Protein AF-A0A2N3Y6Y6-F1 (afdb_monomer_lite)

Organism: Saccharopolyspora spinosa (NCBI:txid60894)

InterPro domains:
  IPR002575 Aminoglycoside phosphotransferase [PF01636] (30-220)
  IPR011009 Protein kinase-like domain superfamily [SSF56112] (5-220)

Structure (mmCIF, N/CA/C/O backbone):
data_AF-A0A2N3Y6Y6-F1
#
_entry.id   AF-A0A2N3Y6Y6-F1
#
loop_
_atom_site.group_PDB
_atom_site.id
_atom_site.type_symbol
_atom_site.label_atom_id
_atom_site.label_alt_id
_atom_site.label_comp_id
_atom_site.label_asym_id
_atom_site.label_entity_id
_atom_site.label_seq_id
_atom_site.pdbx_PDB_ins_code
_atom_site.Cartn_x
_atom_site.Cartn_y
_atom_site.Cartn_z
_atom_site.occupancy
_atom_site.B_iso_or_equiv
_atom_site.auth_seq_id
_atom_site.auth_comp_id
_atom_site.auth_asym_id
_atom_site.auth_atom_id
_atom_site.pdbx_PDB_model_num
ATOM 1 N N . MET A 1 1 ? 7.976 0.094 22.484 1.00 62.62 1 MET A N 1
ATOM 2 C CA . MET A 1 1 ? 7.812 1.433 23.105 1.00 62.62 1 MET A CA 1
ATOM 3 C C . MET A 1 1 ? 6.354 1.656 23.512 1.00 62.62 1 MET A C 1
ATOM 5 O O . MET A 1 1 ? 5.499 0.910 23.051 1.00 62.62 1 MET A O 1
ATOM 9 N N . THR A 1 2 ? 6.049 2.632 24.374 1.00 83.94 2 THR A N 1
ATOM 10 C CA . THR A 1 2 ? 4.661 3.075 24.633 1.00 83.94 2 THR A CA 1
ATOM 11 C C . THR A 1 2 ? 4.214 4.085 23.575 1.00 83.94 2 THR A C 1
ATOM 13 O O . THR A 1 2 ? 5.050 4.654 22.869 1.00 83.94 2 THR A O 1
ATOM 16 N N . LEU A 1 3 ? 2.904 4.299 23.449 1.00 89.81 3 LEU A N 1
ATOM 17 C CA . LEU A 1 3 ? 2.352 5.297 22.537 1.00 89.81 3 LEU A CA 1
ATOM 18 C C . LEU A 1 3 ? 2.7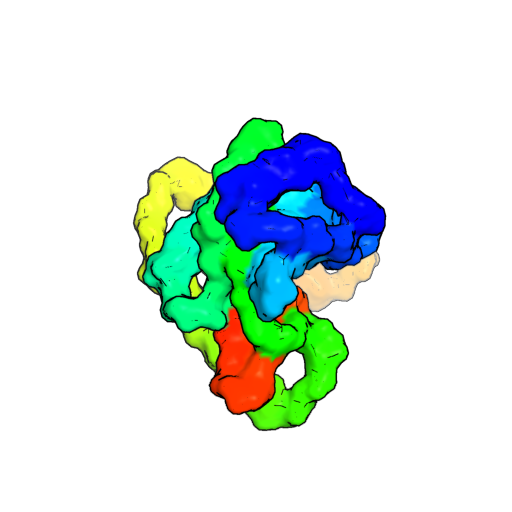71 6.714 22.999 1.00 89.81 3 LEU A C 1
ATOM 20 O O . LEU A 1 3 ? 2.660 7.007 24.191 1.00 89.81 3 LEU A O 1
ATOM 24 N N . PRO A 1 4 ? 3.277 7.586 22.109 1.00 92.94 4 PRO A N 1
ATOM 25 C CA . PRO A 1 4 ? 3.519 8.996 22.415 1.00 92.94 4 PRO A CA 1
ATOM 26 C C . PRO A 1 4 ? 2.271 9.703 22.968 1.00 92.94 4 PRO A C 1
ATOM 28 O O . PRO A 1 4 ? 1.156 9.414 22.540 1.00 92.94 4 PRO A O 1
ATOM 31 N N . THR A 1 5 ? 2.446 10.647 23.900 1.00 93.38 5 THR A N 1
ATOM 32 C CA . THR A 1 5 ? 1.329 11.297 24.616 1.00 93.38 5 THR A CA 1
ATOM 33 C C . THR A 1 5 ? 0.358 12.043 23.695 1.00 93.38 5 THR A C 1
ATOM 35 O O . THR A 1 5 ? -0.847 12.033 23.933 1.00 93.38 5 THR A O 1
ATOM 38 N N . ASP A 1 6 ? 0.859 12.677 22.635 1.00 95.38 6 ASP A N 1
ATOM 39 C CA . ASP A 1 6 ? 0.041 13.346 21.616 1.00 95.38 6 ASP A CA 1
ATOM 40 C C . ASP A 1 6 ? -0.856 12.346 20.866 1.00 95.38 6 ASP A C 1
ATOM 42 O O . ASP A 1 6 ? -2.056 12.583 20.702 1.00 95.38 6 ASP A O 1
ATOM 46 N N . LEU A 1 7 ? -0.300 11.193 20.483 1.00 95.00 7 LEU A N 1
ATOM 47 C CA . LEU A 1 7 ? -1.049 10.099 19.866 1.00 95.00 7 LEU A CA 1
ATOM 48 C C . LEU A 1 7 ? -2.036 9.452 20.842 1.00 95.00 7 LEU A C 1
ATOM 50 O O . LEU A 1 7 ? -3.159 9.161 20.450 1.00 95.00 7 LEU A O 1
ATOM 54 N N . GLU A 1 8 ? -1.677 9.271 22.110 1.00 93.88 8 GLU A N 1
ATOM 55 C CA . GLU A 1 8 ? -2.581 8.730 23.134 1.00 93.88 8 GLU A CA 1
ATOM 56 C C . GLU A 1 8 ? -3.812 9.627 23.349 1.00 93.88 8 GLU A C 1
ATOM 58 O O . GLU A 1 8 ? -4.953 9.152 23.368 1.00 93.88 8 GLU A O 1
ATOM 63 N N . GLN A 1 9 ? -3.608 10.943 23.431 1.00 93.62 9 GLN A N 1
ATOM 64 C CA . GLN A 1 9 ? -4.697 11.923 23.530 1.00 93.62 9 GLN A CA 1
ATOM 65 C C . GLN A 1 9 ? -5.568 11.970 22.273 1.00 93.62 9 GLN A C 1
ATOM 67 O O . GLN A 1 9 ? -6.761 12.265 22.336 1.00 93.62 9 GLN A O 1
ATOM 72 N N . TRP A 1 10 ? -4.985 11.732 21.102 1.00 96.00 10 TRP A N 1
ATOM 73 C CA . TRP A 1 10 ? -5.747 11.648 19.865 1.00 96.00 10 TRP A CA 1
ATOM 74 C C . TRP A 1 10 ? -6.570 10.356 19.798 1.00 96.00 10 TRP A C 1
ATOM 76 O O . TRP A 1 10 ? -7.784 10.421 19.623 1.00 96.00 10 TRP A O 1
ATOM 86 N N . VAL A 1 11 ? -5.956 9.201 20.058 1.00 94.94 11 VAL A N 1
ATOM 87 C CA . VAL A 1 11 ? -6.621 7.888 20.030 1.00 94.94 11 VAL A CA 1
ATOM 88 C C . VAL A 1 11 ? -7.755 7.802 21.051 1.00 94.94 11 VAL A C 1
ATOM 90 O O . VAL A 1 11 ? -8.825 7.304 20.714 1.00 94.94 11 VAL A O 1
ATOM 93 N N . SER A 1 12 ? -7.574 8.338 22.261 1.00 92.00 12 SER A N 1
ATOM 94 C CA . SER A 1 12 ? -8.626 8.374 23.296 1.00 92.00 12 SER A CA 1
ATOM 95 C C . SER A 1 12 ? -9.827 9.259 22.943 1.00 92.00 12 SER A C 1
ATOM 97 O O . SER A 1 12 ? -10.895 9.089 23.522 1.00 92.00 12 SER A O 1
ATOM 99 N N . ARG A 1 13 ? -9.685 10.190 21.988 1.00 93.25 13 ARG A N 1
ATOM 100 C CA . ARG A 1 13 ? -10.814 10.950 21.420 1.00 93.25 13 ARG A CA 1
ATOM 101 C C . ARG A 1 13 ? -11.503 10.212 20.274 1.00 93.25 13 ARG A C 1
ATOM 103 O O . ARG A 1 13 ? -12.653 10.515 19.977 1.00 93.25 13 ARG A O 1
ATOM 110 N N . CYS A 1 14 ? -10.800 9.295 19.613 1.00 93.88 14 CYS A N 1
ATOM 111 C CA . CYS A 1 14 ? -11.324 8.522 18.489 1.00 93.88 14 CYS A CA 1
ATOM 112 C C . CYS A 1 14 ? -11.982 7.204 18.916 1.00 93.88 14 CYS A C 1
ATOM 114 O O . CYS A 1 14 ? -12.863 6.718 18.211 1.00 93.88 14 CYS A O 1
ATOM 116 N N . LEU A 1 15 ? -11.535 6.603 20.020 1.00 90.44 15 LEU A N 1
ATOM 117 C CA . LEU A 1 15 ? -12.001 5.304 20.499 1.00 90.44 15 LEU A CA 1
ATOM 118 C C . LEU A 1 15 ? -12.641 5.423 21.882 1.00 90.44 15 LEU A C 1
ATOM 120 O O . LEU A 1 15 ? -12.054 5.984 22.804 1.00 90.44 15 LEU A O 1
ATOM 124 N N . ASP A 1 16 ? -13.814 4.815 22.039 1.00 86.38 16 ASP A N 1
ATOM 125 C CA . ASP A 1 16 ? -14.529 4.788 23.312 1.00 86.38 16 ASP A CA 1
ATOM 126 C C . ASP A 1 16 ? -13.959 3.713 24.252 1.00 86.38 16 ASP A C 1
ATOM 128 O O . ASP A 1 16 ? -14.176 2.515 24.054 1.00 86.38 16 ASP A O 1
ATOM 132 N N . GLY A 1 17 ? -13.278 4.139 25.317 1.00 84.44 17 GLY A N 1
ATOM 133 C CA . GLY A 1 17 ? -12.849 3.270 26.418 1.00 84.44 17 GLY A CA 1
ATOM 134 C C . GLY A 1 17 ? -11.337 3.263 26.670 1.00 84.44 17 GLY A C 1
ATOM 135 O O . GLY A 1 17 ? -10.584 3.969 26.003 1.00 84.44 17 GLY A O 1
ATOM 136 N N . PRO A 1 18 ? -10.873 2.489 27.670 1.00 81.56 18 PRO A N 1
ATOM 137 C CA . PRO A 1 18 ? -9.454 2.404 27.992 1.00 81.56 18 PRO A CA 1
ATOM 138 C C . PRO A 1 18 ? -8.681 1.728 26.856 1.00 81.56 18 PRO A C 1
ATOM 140 O O . PRO A 1 18 ? -9.070 0.664 26.371 1.00 81.56 18 PRO A O 1
ATOM 143 N N . VAL A 1 19 ? -7.565 2.347 26.472 1.00 89.25 19 VAL A N 1
ATOM 144 C CA . VAL A 1 19 ? -6.688 1.887 25.394 1.00 89.25 19 VAL A CA 1
ATOM 145 C C . VAL A 1 19 ? -5.425 1.290 26.002 1.00 89.25 19 VAL A C 1
ATOM 147 O O . VAL A 1 19 ? -4.771 1.913 26.835 1.00 89.25 19 VAL A O 1
ATOM 150 N N . SER A 1 20 ? -5.050 0.096 25.552 1.00 91.75 20 SER A N 1
ATOM 151 C CA . SER A 1 20 ? -3.680 -0.406 25.705 1.00 91.75 20 SER A CA 1
ATOM 152 C C . SER A 1 20 ? -2.988 -0.385 24.349 1.00 91.75 20 SER A C 1
ATOM 154 O O . SER A 1 20 ? -3.639 -0.605 23.330 1.00 91.75 20 SER A O 1
ATOM 156 N N . ALA A 1 21 ? -1.689 -0.090 24.319 1.00 94.44 21 ALA A N 1
ATOM 157 C CA . ALA A 1 21 ? -0.929 0.036 23.081 1.00 94.44 21 ALA A CA 1
ATOM 158 C C . ALA A 1 2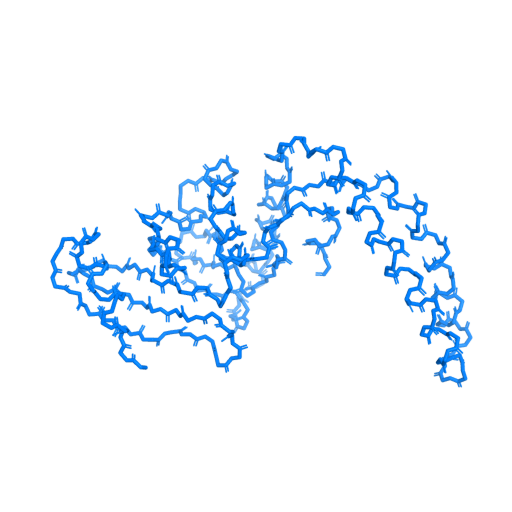1 ? 0.346 -0.808 23.139 1.00 94.44 21 ALA A C 1
ATOM 160 O O . ALA A 1 21 ? 1.088 -0.760 24.119 1.00 94.44 21 ALA A O 1
ATOM 161 N N . THR A 1 22 ? 0.606 -1.551 22.067 1.00 94.69 22 THR A N 1
ATOM 162 C CA . THR A 1 22 ? 1.843 -2.307 21.856 1.00 94.69 22 THR A CA 1
ATOM 163 C C . THR A 1 22 ? 2.474 -1.852 20.553 1.00 94.69 22 THR A C 1
ATOM 165 O O . THR A 1 22 ? 1.830 -1.864 19.508 1.00 94.69 22 THR A O 1
ATOM 168 N N . ASP A 1 23 ? 3.734 -1.444 20.620 1.00 94.00 23 ASP A N 1
ATOM 169 C CA . ASP A 1 23 ? 4.542 -1.127 19.446 1.00 94.00 23 ASP A CA 1
ATOM 170 C C . ASP A 1 23 ? 4.803 -2.389 18.616 1.00 94.00 23 ASP A C 1
ATOM 172 O O . ASP A 1 23 ? 5.259 -3.406 19.140 1.00 94.00 23 ASP A O 1
ATOM 176 N N . VAL A 1 24 ? 4.457 -2.311 17.337 1.00 92.31 24 VAL A N 1
ATOM 177 C CA . VAL A 1 24 ? 4.576 -3.380 16.337 1.00 92.31 24 VAL A CA 1
ATOM 178 C C . VAL A 1 24 ? 5.261 -2.858 15.071 1.00 92.31 24 VAL A C 1
ATOM 180 O O . VAL A 1 24 ? 5.067 -3.405 13.985 1.00 92.31 24 VAL A O 1
ATOM 183 N N . SER A 1 25 ? 6.032 -1.777 15.205 1.00 88.50 25 SER A N 1
ATOM 184 C CA . SER A 1 25 ? 6.805 -1.183 14.116 1.00 88.50 25 SER A CA 1
ATOM 185 C C . SER A 1 25 ? 7.821 -2.185 13.562 1.00 88.50 25 SER A C 1
ATOM 187 O O . SER A 1 25 ? 8.355 -3.021 14.293 1.00 88.50 25 SER A O 1
ATOM 189 N N . TRP A 1 26 ? 8.123 -2.091 12.268 1.00 79.62 26 TRP A N 1
ATOM 190 C CA . TRP A 1 26 ? 9.218 -2.858 11.677 1.00 79.62 26 TRP A CA 1
ATOM 191 C C . TRP A 1 26 ? 10.568 -2.252 12.076 1.00 79.62 26 TRP A C 1
ATOM 193 O O . TRP A 1 26 ? 10.739 -1.040 11.992 1.00 79.62 26 TRP A O 1
ATOM 203 N N . ASP A 1 27 ? 11.561 -3.088 12.390 1.00 70.88 27 ASP A N 1
ATOM 204 C CA . ASP A 1 27 ? 12.904 -2.658 12.835 1.00 70.88 27 ASP A CA 1
ATOM 205 C C . ASP A 1 27 ? 13.657 -1.732 11.855 1.00 70.88 27 ASP A C 1
ATOM 207 O O . ASP A 1 27 ? 14.669 -1.135 12.215 1.00 70.88 27 ASP A O 1
ATOM 211 N N . ARG A 1 28 ? 13.209 -1.649 10.596 1.00 66.50 28 ARG A N 1
ATOM 212 C CA . ARG A 1 28 ? 13.824 -0.846 9.523 1.00 66.50 28 ARG A CA 1
ATOM 213 C C . ARG A 1 28 ? 12.860 0.151 8.872 1.00 66.50 28 ARG A C 1
ATOM 215 O O . ARG A 1 28 ? 13.208 0.719 7.844 1.00 66.50 28 ARG A O 1
ATOM 222 N N . GLY A 1 29 ? 11.647 0.298 9.405 1.00 64.44 29 GLY A N 1
ATOM 223 C CA . GLY A 1 29 ? 10.667 1.244 8.881 1.00 64.44 29 GLY A CA 1
ATOM 224 C C . GLY A 1 29 ? 10.835 2.617 9.523 1.00 64.44 29 GLY A C 1
ATOM 225 O O . GLY A 1 29 ? 10.950 2.712 10.742 1.00 64.44 29 GLY A O 1
ATOM 226 N N . ASP A 1 30 ? 10.794 3.676 8.715 1.00 82.06 30 ASP A N 1
ATOM 227 C CA . ASP A 1 30 ? 10.745 5.053 9.230 1.00 82.06 30 ASP A CA 1
ATOM 228 C C . ASP A 1 30 ? 9.351 5.402 9.800 1.00 82.06 30 ASP A C 1
ATOM 230 O O . ASP A 1 30 ? 9.197 6.343 10.583 1.00 82.06 30 ASP A O 1
ATOM 234 N N . SER A 1 31 ? 8.332 4.616 9.432 1.00 87.44 31 SER A N 1
ATOM 235 C CA . SER A 1 31 ? 6.979 4.658 9.989 1.00 87.44 31 SER A CA 1
ATOM 236 C C . SER A 1 31 ? 6.886 3.912 11.320 1.00 87.44 31 SER A C 1
ATOM 238 O O . SER A 1 31 ? 7.397 2.802 11.475 1.00 87.44 31 SER A O 1
ATOM 240 N N . GLN A 1 32 ? 6.151 4.493 12.269 1.00 93.94 32 GLN A N 1
ATOM 241 C CA . GLN A 1 32 ? 5.888 3.884 13.574 1.00 93.94 32 GLN A CA 1
ATOM 242 C C . GLN A 1 32 ? 4.467 3.328 13.615 1.00 93.94 32 GLN A C 1
ATOM 244 O O . GLN A 1 32 ? 3.525 4.022 13.228 1.00 93.94 32 GLN A O 1
ATOM 249 N N . VAL A 1 33 ? 4.297 2.097 14.095 1.00 95.19 33 VAL A N 1
ATOM 250 C CA . VAL A 1 33 ? 3.004 1.407 14.137 1.00 95.19 33 VAL A CA 1
ATOM 251 C C . VAL A 1 33 ? 2.761 0.826 15.522 1.00 95.19 33 VAL A C 1
ATOM 253 O O . VAL A 1 33 ? 3.593 0.112 16.077 1.00 95.19 33 VAL A O 1
ATOM 256 N N . TRP A 1 34 ? 1.574 1.072 16.064 1.00 96.19 34 TRP A N 1
ATOM 257 C CA . TRP A 1 34 ? 1.115 0.500 17.321 1.00 96.19 34 TRP A CA 1
ATOM 258 C C . TRP A 1 34 ? -0.185 -0.261 17.105 1.00 96.19 34 TRP A C 1
ATOM 260 O O . TRP A 1 34 ? -1.136 0.263 16.525 1.00 96.19 34 TRP A O 1
ATOM 270 N N . ARG A 1 35 ? -0.255 -1.480 17.637 1.00 95.69 35 ARG A N 1
ATOM 271 C CA . ARG A 1 35 ? -1.527 -2.165 17.863 1.00 95.69 35 ARG A CA 1
ATOM 272 C C . ARG A 1 35 ? -2.146 -1.577 19.120 1.00 95.69 35 ARG A C 1
ATOM 274 O O . ARG A 1 35 ? -1.528 -1.617 20.185 1.00 95.69 35 ARG A O 1
ATOM 281 N N . VAL A 1 36 ? -3.357 -1.054 18.996 1.00 95.50 36 VAL A N 1
ATOM 282 C CA . VAL A 1 36 ? -4.147 -0.553 20.118 1.00 95.50 36 VAL A CA 1
ATOM 283 C C . VAL A 1 36 ? -5.330 -1.482 20.373 1.00 95.50 36 VAL A C 1
ATOM 285 O O . VAL A 1 36 ? -6.017 -1.891 19.439 1.00 95.50 36 VAL A O 1
ATOM 288 N N . THR A 1 37 ? -5.571 -1.821 21.635 1.00 94.12 37 THR A N 1
ATOM 289 C CA . THR A 1 37 ? -6.678 -2.692 22.046 1.00 94.12 37 THR A CA 1
ATOM 290 C C . THR A 1 37 ? -7.639 -1.907 22.928 1.00 94.12 37 THR A C 1
ATOM 292 O O . THR A 1 37 ? -7.220 -1.313 23.927 1.00 94.12 37 THR A O 1
ATOM 295 N N . VAL A 1 38 ? -8.925 -1.935 22.565 1.00 89.69 38 VAL A N 1
ATOM 296 C CA . VAL A 1 38 ? -10.039 -1.337 23.316 1.00 89.69 38 VAL A CA 1
ATOM 297 C C . VAL A 1 38 ? -11.090 -2.410 23.580 1.00 89.69 38 VAL A C 1
ATOM 299 O O . VAL A 1 38 ? -11.745 -2.914 22.662 1.00 89.69 38 VAL A O 1
ATOM 302 N N . GLY A 1 39 ? -11.236 -2.802 24.847 1.00 88.06 39 GLY A N 1
ATOM 303 C CA . GLY A 1 39 ? -12.042 -3.965 25.221 1.00 88.06 39 GLY A CA 1
ATOM 304 C C . GLY A 1 39 ? -11.530 -5.234 24.530 1.00 88.06 39 GLY A C 1
ATOM 305 O O . GLY A 1 39 ? -10.423 -5.682 24.804 1.00 88.06 39 GLY A O 1
ATOM 306 N N . THR A 1 40 ? -12.332 -5.804 23.626 1.00 84.62 40 THR A N 1
ATOM 307 C CA . THR A 1 40 ? -11.984 -7.005 22.839 1.00 84.62 40 THR A CA 1
ATOM 308 C C . THR A 1 40 ? -11.642 -6.705 21.377 1.00 84.62 40 THR A C 1
ATOM 310 O O . THR A 1 40 ? -11.571 -7.632 20.572 1.00 84.62 40 THR A O 1
ATOM 313 N N . ARG A 1 41 ? -11.527 -5.429 20.991 1.00 89.50 41 ARG A N 1
ATOM 314 C CA . ARG A 1 41 ? -11.294 -5.020 19.600 1.00 89.50 41 ARG A CA 1
ATOM 315 C C . ARG A 1 41 ? -9.895 -4.452 19.447 1.00 89.50 41 ARG A C 1
ATOM 317 O O . ARG A 1 41 ? -9.466 -3.639 20.263 1.00 89.50 41 ARG A O 1
ATOM 324 N N . ASP A 1 42 ? -9.239 -4.836 18.362 1.00 94.69 42 ASP A N 1
ATOM 325 C CA . ASP A 1 42 ? -7.962 -4.264 17.960 1.00 94.69 42 ASP A CA 1
ATOM 326 C C . ASP A 1 42 ? -8.136 -3.240 16.842 1.00 94.69 42 ASP A C 1
ATOM 328 O O . ASP A 1 42 ? -8.953 -3.413 15.929 1.00 94.69 42 ASP A O 1
ATOM 332 N N . ALA A 1 43 ? -7.303 -2.213 16.896 1.00 96.19 43 ALA A N 1
ATOM 333 C CA . ALA A 1 43 ? -7.078 -1.242 15.841 1.00 96.19 43 ALA A CA 1
ATOM 334 C C . ALA A 1 43 ? -5.572 -0.969 15.723 1.00 96.19 43 ALA A C 1
ATOM 336 O O . ALA A 1 43 ? -4.779 -1.379 16.576 1.00 96.19 43 ALA A O 1
ATOM 337 N N . TYR A 1 44 ? -5.170 -0.287 14.658 1.00 96.88 44 TYR A N 1
ATOM 338 C CA . TYR A 1 44 ? -3.774 0.067 14.426 1.00 96.88 44 TYR A CA 1
ATOM 339 C C . TYR A 1 44 ? -3.629 1.567 14.274 1.00 96.88 44 TYR A C 1
ATOM 341 O O . TYR A 1 44 ? -4.358 2.193 13.507 1.00 96.88 44 TYR A O 1
ATOM 349 N N . VAL A 1 45 ? -2.668 2.124 15.001 1.00 97.25 45 VAL A N 1
ATOM 350 C CA . VAL A 1 45 ? -2.236 3.511 14.878 1.00 97.25 45 VAL A CA 1
ATOM 351 C C . VAL A 1 45 ? -0.925 3.512 14.120 1.00 97.25 45 VAL A C 1
ATOM 353 O O . VAL A 1 45 ? 0.016 2.849 14.548 1.00 97.25 45 VAL A O 1
ATOM 356 N N . LYS A 1 46 ? -0.844 4.260 13.026 1.00 96.56 46 LYS A N 1
ATOM 357 C CA . LYS A 1 46 ? 0.395 4.460 12.274 1.00 96.56 46 LYS A CA 1
ATOM 358 C C . LYS A 1 46 ? 0.736 5.938 12.244 1.00 96.56 46 LYS A C 1
ATOM 360 O O . LYS A 1 46 ? -0.148 6.759 12.022 1.00 96.56 46 LYS A O 1
ATOM 365 N N . ARG A 1 47 ? 2.003 6.272 12.475 1.00 96.75 47 ARG A N 1
ATOM 366 C CA . ARG A 1 47 ? 2.555 7.615 12.290 1.00 96.75 47 ARG A CA 1
ATOM 367 C C . ARG A 1 47 ? 3.549 7.584 11.141 1.00 96.75 47 ARG A C 1
ATOM 369 O O . ARG A 1 47 ? 4.576 6.915 11.247 1.00 96.75 47 ARG A O 1
ATOM 376 N N . SER A 1 48 ? 3.255 8.331 10.085 1.00 96.12 48 SER A N 1
ATOM 377 C CA . SER A 1 48 ? 4.109 8.403 8.902 1.00 96.12 48 SER A CA 1
ATOM 378 C C . SER A 1 48 ? 5.325 9.316 9.148 1.00 96.12 48 SER A C 1
ATOM 380 O O . SER A 1 48 ? 5.215 10.339 9.850 1.00 96.12 48 SER A O 1
ATOM 382 N N . PRO A 1 49 ? 6.484 9.018 8.535 1.00 94.00 49 PRO A N 1
ATOM 383 C CA . PRO A 1 49 ? 7.717 9.778 8.736 1.00 94.00 49 PRO A CA 1
ATOM 384 C C . PRO A 1 49 ? 7.626 11.189 8.154 1.00 94.00 49 PRO A C 1
ATOM 386 O O . PRO A 1 49 ? 8.161 12.144 8.719 1.00 94.00 49 PRO A O 1
ATOM 389 N N . THR A 1 50 ? 6.896 11.345 7.047 1.00 95.44 50 THR A N 1
ATOM 390 C CA . THR A 1 50 ? 6.763 12.607 6.315 1.00 95.44 50 THR A CA 1
ATOM 391 C C . THR A 1 50 ? 5.304 12.921 6.002 1.00 95.44 50 THR A C 1
ATOM 393 O O . THR A 1 50 ? 4.450 12.035 5.952 1.00 95.44 50 THR A O 1
ATOM 396 N N . SER A 1 51 ? 4.996 14.201 5.774 1.00 96.50 51 SER A N 1
ATOM 397 C CA . SER A 1 51 ? 3.647 14.614 5.363 1.00 96.50 51 SER A CA 1
ATOM 398 C C . SER A 1 51 ? 3.273 14.083 3.975 1.00 96.50 51 SER A C 1
ATOM 400 O O . SER A 1 51 ? 2.091 13.893 3.697 1.00 96.50 51 SER A O 1
ATOM 402 N N . ALA A 1 52 ? 4.266 13.835 3.113 1.00 95.38 52 ALA A N 1
ATOM 403 C CA . ALA A 1 52 ? 4.058 13.226 1.804 1.00 95.38 52 ALA A CA 1
ATOM 404 C C . ALA A 1 52 ? 3.613 11.764 1.947 1.00 95.38 52 ALA A C 1
ATOM 406 O O . ALA A 1 52 ? 2.556 11.421 1.432 1.00 95.38 52 ALA A O 1
ATOM 407 N N . ALA A 1 53 ? 4.342 10.962 2.734 1.00 95.00 53 ALA A N 1
ATOM 408 C CA . ALA A 1 53 ? 3.986 9.575 3.047 1.00 95.00 53 ALA A CA 1
ATOM 409 C C . ALA A 1 53 ? 2.582 9.470 3.667 1.00 95.00 53 ALA A C 1
ATOM 411 O O . ALA A 1 53 ? 1.750 8.701 3.199 1.00 95.00 53 ALA A O 1
ATOM 412 N N . TYR A 1 54 ? 2.277 10.336 4.642 1.00 97.50 54 TYR A N 1
ATOM 413 C CA . TYR A 1 54 ? 0.932 10.437 5.219 1.00 97.50 54 TYR A CA 1
ATOM 414 C C . TYR A 1 54 ? -0.143 10.708 4.155 1.00 97.50 54 TYR A C 1
ATOM 416 O O . TYR A 1 54 ? -1.192 10.069 4.148 1.00 97.50 54 TYR A O 1
ATOM 424 N N . SER A 1 55 ? 0.107 11.656 3.247 1.00 97.25 55 SER A N 1
ATOM 425 C CA . SER A 1 55 ? -0.868 12.027 2.214 1.00 97.25 55 SER A CA 1
ATOM 426 C C . SER A 1 55 ? -1.075 10.904 1.195 1.00 97.25 55 SER A C 1
ATOM 428 O O . SER A 1 55 ? -2.212 10.657 0.796 1.00 97.25 55 SER A O 1
ATOM 430 N N . CYS A 1 56 ? -0.001 10.214 0.793 1.00 96.00 56 CYS A N 1
ATOM 431 C CA . CYS A 1 56 ? -0.079 9.029 -0.062 1.00 96.00 56 CYS A CA 1
ATOM 432 C C . CYS A 1 56 ? -0.917 7.937 0.601 1.00 96.00 56 CYS A C 1
ATOM 434 O O . CYS A 1 56 ? -1.854 7.434 -0.012 1.00 96.00 56 CYS A O 1
ATOM 436 N N . GLU A 1 57 ? -0.661 7.652 1.877 1.00 97.56 57 GLU A N 1
ATOM 437 C CA . GLU A 1 57 ? -1.370 6.605 2.603 1.00 97.56 57 GLU A CA 1
ATOM 438 C C . GLU A 1 57 ? -2.865 6.909 2.778 1.00 97.56 57 GLU A C 1
ATOM 440 O O . GLU A 1 57 ? -3.701 6.032 2.562 1.00 97.56 57 GLU A O 1
ATOM 445 N N . VAL A 1 58 ? -3.234 8.160 3.088 1.00 98.12 58 VAL A N 1
ATOM 446 C CA . VAL A 1 58 ? -4.647 8.588 3.142 1.00 98.12 58 VAL A CA 1
ATOM 447 C C . VAL A 1 58 ? -5.338 8.402 1.789 1.00 98.12 58 VAL A C 1
ATOM 449 O O . VAL A 1 58 ? -6.439 7.853 1.740 1.00 98.12 58 VAL A O 1
ATOM 452 N N . HIS A 1 59 ? -4.706 8.824 0.689 1.00 96.94 59 HIS A N 1
ATOM 453 C CA . HIS A 1 59 ? -5.256 8.602 -0.653 1.00 96.94 59 HIS A CA 1
ATOM 454 C C . HIS A 1 59 ? -5.335 7.113 -1.007 1.00 96.94 59 HIS A C 1
ATOM 456 O O . HIS A 1 59 ? -6.282 6.687 -1.663 1.00 96.94 59 HIS A O 1
ATOM 462 N N . GLY A 1 60 ? -4.372 6.318 -0.546 1.00 97.75 60 GLY A N 1
ATOM 463 C CA . GLY A 1 60 ? -4.373 4.870 -0.674 1.00 97.75 60 GLY A CA 1
ATOM 464 C C . GLY A 1 60 ? -5.577 4.220 0.003 1.00 97.75 60 GLY A C 1
ATOM 465 O O . GLY A 1 60 ? -6.259 3.410 -0.620 1.00 97.75 60 GLY A O 1
ATOM 466 N N . TYR A 1 61 ? -5.912 4.636 1.229 1.00 98.19 61 TYR A N 1
ATOM 467 C CA . TYR A 1 61 ? -7.126 4.182 1.918 1.00 98.19 61 TYR A CA 1
ATOM 468 C C . TYR A 1 61 ? -8.415 4.601 1.201 1.00 98.19 61 TYR A C 1
ATOM 470 O O . TYR A 1 61 ? -9.338 3.791 1.099 1.00 98.19 61 TYR A O 1
ATOM 478 N N . ASP A 1 62 ? -8.490 5.831 0.684 1.00 97.25 62 ASP A N 1
ATOM 479 C CA . ASP A 1 62 ? -9.638 6.280 -0.118 1.00 97.25 62 ASP A CA 1
ATOM 480 C C . ASP A 1 62 ? -9.813 5.429 -1.385 1.00 97.25 62 ASP A C 1
ATOM 482 O O . ASP A 1 62 ? -10.920 4.995 -1.715 1.00 97.25 62 ASP A O 1
ATOM 486 N N . HIS A 1 63 ? -8.715 5.133 -2.079 1.00 97.62 63 HIS A N 1
ATOM 487 C CA . HIS A 1 63 ? -8.745 4.276 -3.256 1.00 97.62 63 HIS A CA 1
ATOM 488 C C . HIS A 1 63 ? -9.138 2.835 -2.900 1.00 97.62 63 HIS A C 1
ATOM 490 O O . HIS A 1 63 ? -10.011 2.255 -3.548 1.00 97.62 63 HIS A O 1
ATOM 496 N N . ALA A 1 64 ? -8.568 2.276 -1.829 1.00 97.69 64 ALA A N 1
ATOM 497 C CA . ALA A 1 64 ? -8.896 0.942 -1.331 1.00 97.69 64 ALA A CA 1
ATOM 498 C C . ALA A 1 64 ? -10.390 0.803 -1.008 1.00 97.69 64 ALA A C 1
ATOM 500 O O . ALA A 1 64 ? -11.005 -0.194 -1.381 1.00 97.69 64 ALA A O 1
ATOM 501 N N . ALA A 1 65 ? -10.997 1.816 -0.381 1.00 96.69 65 ALA A N 1
ATOM 502 C CA . ALA A 1 65 ? -12.422 1.825 -0.050 1.00 96.69 65 ALA A CA 1
ATOM 503 C C . ALA A 1 65 ? -13.341 1.784 -1.285 1.00 96.69 65 ALA A C 1
ATOM 505 O O . ALA A 1 65 ? -14.491 1.355 -1.181 1.00 96.69 65 ALA A O 1
ATOM 506 N N . ARG A 1 66 ? -12.846 2.221 -2.450 1.00 96.69 66 ARG A N 1
ATOM 507 C CA . ARG A 1 66 ? -13.565 2.176 -3.732 1.00 96.69 66 ARG A CA 1
ATOM 508 C C . ARG A 1 66 ? -13.281 0.900 -4.522 1.00 96.69 66 ARG A C 1
ATOM 510 O O . ARG A 1 66 ? -14.188 0.376 -5.163 1.00 96.69 66 ARG A O 1
ATOM 517 N N . ALA A 1 67 ? -12.040 0.418 -4.486 1.00 97.06 67 ALA A N 1
ATOM 518 C CA . ALA A 1 67 ? -11.577 -0.705 -5.301 1.00 97.06 67 ALA A CA 1
ATOM 519 C C . ALA A 1 67 ? -11.828 -2.082 -4.663 1.00 97.06 67 ALA A C 1
ATOM 521 O O . ALA A 1 67 ? -11.968 -3.088 -5.369 1.00 97.06 67 ALA A O 1
ATOM 522 N N . LEU A 1 68 ? -11.857 -2.149 -3.331 1.00 96.31 68 LEU A N 1
ATOM 523 C CA . LEU A 1 68 ? -11.865 -3.391 -2.564 1.00 96.31 68 LEU A CA 1
ATOM 524 C C . LEU A 1 68 ? -13.155 -3.536 -1.748 1.00 96.31 68 LEU A C 1
ATOM 526 O O . LEU A 1 68 ? -13.776 -2.564 -1.321 1.00 96.31 68 LEU A O 1
ATOM 530 N N . ALA A 1 69 ? -13.574 -4.779 -1.529 1.00 95.50 69 ALA A N 1
ATOM 531 C CA . ALA A 1 69 ? -14.744 -5.088 -0.723 1.00 95.50 69 ALA A CA 1
ATOM 532 C C . ALA A 1 69 ? -14.448 -4.931 0.777 1.00 95.50 69 ALA A C 1
ATOM 534 O O . ALA A 1 69 ? -13.303 -4.953 1.235 1.00 95.50 69 ALA A O 1
ATOM 535 N N . THR A 1 70 ? -15.505 -4.828 1.583 1.00 94.12 70 THR A N 1
ATOM 536 C CA . THR A 1 70 ? -15.376 -4.754 3.042 1.00 94.12 70 THR A CA 1
ATOM 537 C C . THR A 1 70 ? -14.586 -5.947 3.595 1.00 94.12 70 THR A C 1
ATOM 539 O O . THR A 1 70 ? -14.940 -7.105 3.374 1.00 94.12 70 THR A O 1
ATOM 542 N N . GLY A 1 71 ? -13.523 -5.661 4.353 1.00 94.50 71 GLY A N 1
ATOM 543 C CA . GLY A 1 71 ? -12.634 -6.674 4.932 1.00 94.50 71 GLY A CA 1
ATOM 544 C C . GLY A 1 71 ? -11.496 -7.135 4.013 1.00 94.50 71 GLY A C 1
ATOM 545 O O . GLY A 1 71 ? -10.700 -7.979 4.425 1.00 94.50 71 GLY A O 1
ATOM 546 N N . GLU A 1 72 ? -11.388 -6.592 2.799 1.00 97.25 72 GLU A N 1
ATOM 547 C CA . GLU A 1 72 ? -10.240 -6.795 1.903 1.00 97.25 72 GLU A CA 1
ATOM 548 C C . GLU A 1 72 ? -9.136 -5.743 2.110 1.00 97.25 72 GLU A C 1
ATOM 550 O O . GLU A 1 72 ? -8.018 -5.949 1.655 1.00 97.25 72 GLU A O 1
ATOM 555 N N . ALA A 1 73 ? -9.420 -4.667 2.848 1.00 97.88 73 ALA A N 1
ATOM 556 C CA . ALA A 1 73 ? -8.456 -3.694 3.363 1.00 97.88 73 ALA A CA 1
ATOM 557 C C . ALA A 1 73 ? -8.916 -3.170 4.740 1.00 97.88 73 ALA A C 1
ATOM 559 O O . ALA A 1 73 ? -10.115 -3.256 5.047 1.00 97.88 73 ALA A O 1
ATOM 560 N N . PRO A 1 74 ? -8.005 -2.664 5.596 1.00 97.69 74 PRO A N 1
ATOM 561 C CA . PRO A 1 74 ? -8.386 -2.007 6.839 1.00 97.69 74 PRO A CA 1
ATOM 562 C C . PRO A 1 74 ? -9.260 -0.787 6.544 1.00 97.69 74 PRO A C 1
ATOM 564 O O . PRO A 1 74 ? -8.986 -0.025 5.619 1.00 97.69 74 PRO A O 1
ATOM 567 N N . ALA A 1 75 ? -10.301 -0.570 7.342 1.00 97.12 75 ALA A N 1
ATOM 568 C CA . ALA A 1 75 ? -11.065 0.666 7.277 1.00 97.12 75 ALA A CA 1
ATOM 569 C C . ALA A 1 75 ? -10.271 1.791 7.950 1.00 97.12 75 ALA A C 1
ATOM 571 O O . ALA A 1 75 ? -9.815 1.620 9.084 1.00 97.12 75 ALA A O 1
ATOM 572 N N . LEU A 1 76 ? -10.147 2.944 7.288 1.00 97.69 76 LEU A N 1
ATOM 573 C CA . LEU A 1 76 ? -9.622 4.160 7.905 1.00 97.69 76 LEU A CA 1
ATOM 574 C C . LEU A 1 76 ? -10.676 4.726 8.868 1.00 97.69 76 LEU A C 1
ATOM 576 O O . LEU A 1 76 ? -11.723 5.207 8.443 1.00 97.69 76 LEU A O 1
ATOM 580 N N . LEU A 1 77 ? -10.414 4.629 10.171 1.00 96.81 77 LEU A N 1
ATOM 581 C CA . LEU A 1 77 ? -11.328 5.057 11.233 1.00 96.81 77 LEU A CA 1
ATOM 582 C C . LEU A 1 77 ? -11.158 6.543 11.560 1.00 96.81 77 LEU A C 1
ATOM 584 O O . LEU A 1 77 ? -12.137 7.233 11.832 1.00 96.81 77 LEU A O 1
ATOM 588 N N . ALA A 1 78 ? -9.916 7.028 11.553 1.00 97.69 78 ALA A N 1
ATOM 589 C CA . ALA A 1 78 ? -9.585 8.433 11.753 1.00 97.69 78 ALA A CA 1
ATOM 590 C C . ALA A 1 78 ? -8.210 8.764 11.157 1.00 97.69 78 ALA A C 1
ATOM 592 O O . ALA A 1 78 ? -7.348 7.895 11.026 1.00 97.69 78 ALA A O 1
ATOM 593 N N . SER A 1 79 ? -7.989 10.042 10.853 1.00 98.12 79 SER A N 1
ATOM 594 C CA . SER A 1 79 ? -6.708 10.569 10.380 1.00 98.12 79 SER A CA 1
ATOM 595 C C . SER A 1 79 ? -6.457 11.967 10.947 1.00 98.12 79 SER A C 1
ATOM 597 O O . SER A 1 79 ? -7.387 12.774 10.989 1.00 98.12 79 SER A O 1
ATOM 599 N N . ASP A 1 80 ? -5.220 12.274 11.336 1.00 98.25 80 ASP A N 1
ATOM 600 C CA . ASP A 1 80 ? -4.800 13.607 11.780 1.00 98.25 80 ASP A CA 1
ATOM 601 C C . ASP A 1 80 ? -3.531 14.057 11.026 1.00 98.25 80 ASP A C 1
ATOM 603 O O . ASP A 1 80 ? -2.442 13.519 11.268 1.00 98.25 80 ASP A O 1
ATOM 607 N N . PRO A 1 81 ? -3.628 15.062 10.131 1.00 97.56 81 PRO A N 1
ATOM 608 C CA . PRO A 1 81 ? -2.494 15.523 9.334 1.00 97.56 81 PRO A CA 1
ATOM 609 C C . PRO A 1 81 ? -1.435 16.259 10.158 1.00 97.56 81 PRO A C 1
ATOM 611 O O . PRO A 1 81 ? -0.267 16.274 9.769 1.00 97.56 81 PRO A O 1
ATOM 614 N N . SER A 1 82 ? -1.808 16.856 11.296 1.00 97.38 82 SER A N 1
ATOM 615 C CA . SER A 1 82 ? -0.859 17.551 12.174 1.00 97.38 82 SER A CA 1
ATOM 616 C C . SER A 1 82 ? 0.051 16.564 12.905 1.00 97.38 82 SER A C 1
ATOM 618 O O . SER A 1 82 ? 1.244 16.820 13.077 1.00 97.38 82 SER A O 1
ATOM 620 N N . LEU A 1 83 ? -0.492 15.396 13.256 1.00 97.50 83 LEU A N 1
ATOM 621 C CA . LEU A 1 83 ? 0.252 14.293 13.863 1.00 97.50 83 LEU A CA 1
ATOM 622 C C . LEU A 1 83 ? 0.907 13.377 12.820 1.00 97.50 83 LEU A C 1
ATOM 624 O O . LEU A 1 83 ? 1.823 12.628 13.173 1.00 97.50 83 LEU A O 1
ATOM 628 N N . ARG A 1 84 ? 0.472 13.470 11.552 1.00 97.69 84 ARG A N 1
ATOM 629 C CA . ARG A 1 84 ? 0.749 12.512 10.466 1.00 97.69 84 ARG A CA 1
ATOM 630 C C . ARG A 1 84 ? 0.318 11.100 10.847 1.00 97.69 84 ARG A C 1
ATOM 632 O O . ARG A 1 84 ? 1.060 10.143 10.635 1.00 97.69 84 ARG A O 1
ATOM 639 N N . ALA A 1 85 ? -0.842 10.995 11.488 1.00 97.94 85 ALA A N 1
ATOM 640 C CA . ALA A 1 85 ? -1.291 9.771 12.126 1.00 97.94 85 ALA A CA 1
ATOM 641 C C . ALA A 1 85 ? -2.585 9.240 11.511 1.00 97.94 85 ALA A C 1
ATOM 643 O O . ALA A 1 85 ? -3.495 10.010 11.205 1.00 97.94 85 ALA A O 1
ATOM 644 N N . LEU A 1 86 ? -2.669 7.919 11.377 1.00 98.06 86 LEU A N 1
ATOM 645 C CA . LEU A 1 86 ? -3.837 7.184 10.900 1.00 98.06 86 LEU A CA 1
ATOM 646 C C . LEU A 1 86 ? -4.245 6.141 11.932 1.00 98.06 86 LEU A C 1
ATOM 648 O O . LEU A 1 86 ? -3.394 5.528 12.572 1.00 98.06 86 LEU A O 1
ATOM 652 N N . LEU A 1 87 ? -5.551 5.945 12.081 1.00 97.94 87 LEU A N 1
ATOM 653 C CA . LEU A 1 87 ? -6.156 4.925 12.924 1.00 97.94 87 LEU A CA 1
ATOM 654 C C . LEU A 1 87 ? -7.006 4.031 12.031 1.00 97.94 87 LEU A C 1
ATOM 656 O O . LEU A 1 87 ? -7.890 4.520 11.329 1.00 97.94 87 LEU A O 1
ATOM 660 N N . THR A 1 88 ? -6.752 2.729 12.063 1.00 98.06 88 THR A N 1
ATOM 661 C CA . THR A 1 88 ? -7.360 1.770 11.137 1.00 98.06 88 THR A CA 1
ATOM 662 C C . THR A 1 88 ? -7.929 0.564 11.870 1.00 98.06 88 THR A C 1
ATOM 664 O O . THR A 1 88 ? -7.476 0.211 12.963 1.00 98.06 88 THR A O 1
ATOM 667 N N . SER A 1 89 ? -8.949 -0.071 11.294 1.00 96.88 89 SER A N 1
ATOM 668 C CA . SER A 1 89 ? -9.495 -1.314 11.841 1.00 96.88 89 SER A CA 1
ATOM 669 C C . SER A 1 89 ? -8.476 -2.451 11.757 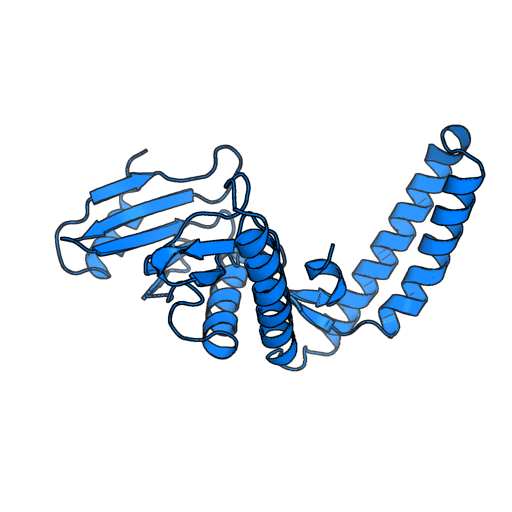1.00 96.88 89 SER A C 1
ATOM 671 O O . SER A 1 89 ? -7.677 -2.514 10.829 1.00 96.88 89 SER A O 1
ATOM 673 N N . SER A 1 90 ? -8.553 -3.424 12.659 1.00 96.06 90 SER A N 1
ATOM 674 C CA . SER A 1 90 ? -7.841 -4.689 12.458 1.00 96.06 90 SER A CA 1
ATOM 675 C C . SER A 1 90 ? -8.462 -5.524 11.331 1.00 96.06 90 SER A C 1
ATOM 677 O O . SER A 1 90 ? -9.647 -5.404 11.009 1.00 96.06 90 SER A O 1
ATOM 679 N N . LEU A 1 91 ? -7.645 -6.398 10.745 1.00 96.06 91 LEU A N 1
ATOM 680 C CA . LEU A 1 91 ? -8.069 -7.449 9.827 1.00 96.06 91 LEU A CA 1
ATOM 681 C C . LEU A 1 91 ? -7.578 -8.809 10.338 1.00 96.06 91 LEU A C 1
ATOM 683 O O . LEU A 1 91 ? -6.502 -8.877 10.937 1.00 96.06 91 LEU A O 1
ATOM 687 N N . PRO A 1 92 ? -8.328 -9.899 10.102 1.00 94.81 92 PRO A N 1
ATOM 688 C CA . PRO A 1 92 ? -7.849 -11.234 10.416 1.00 94.81 92 PRO A CA 1
ATOM 689 C C . PRO A 1 92 ? -6.783 -11.684 9.413 1.00 94.81 92 PRO A C 1
ATOM 691 O O . PRO A 1 92 ? -6.744 -11.227 8.271 1.00 94.81 92 PRO A O 1
ATOM 694 N N . GLY A 1 93 ? -5.990 -12.670 9.820 1.00 95.00 93 GLY A N 1
ATOM 695 C CA . GLY A 1 93 ? -4.989 -13.305 8.971 1.00 95.00 93 GLY A CA 1
ATOM 696 C C . GLY A 1 93 ? -3.560 -12.997 9.395 1.00 95.00 93 GLY A C 1
ATOM 697 O O . GLY A 1 93 ? -3.304 -12.358 10.416 1.00 95.00 93 GLY A O 1
ATOM 698 N N . ARG A 1 94 ? -2.616 -13.526 8.622 1.00 95.44 94 ARG A N 1
ATOM 699 C CA . ARG A 1 94 ? -1.175 -13.385 8.850 1.00 95.44 94 ARG A CA 1
ATOM 700 C C . ARG A 1 94 ? -0.520 -12.868 7.581 1.00 95.44 94 ARG A C 1
ATOM 702 O O . ARG A 1 94 ? -0.956 -13.219 6.488 1.00 95.44 94 ARG A O 1
ATOM 709 N N . VAL A 1 95 ? 0.527 -12.063 7.740 1.00 96.12 95 VAL A N 1
ATOM 710 C CA . VAL A 1 95 ? 1.352 -11.600 6.617 1.00 96.12 95 VAL A CA 1
ATOM 711 C C . VAL A 1 95 ? 1.858 -12.808 5.829 1.00 96.12 95 VAL A C 1
ATOM 713 O O . VAL A 1 95 ? 2.392 -13.740 6.425 1.00 96.12 95 VAL A O 1
ATOM 716 N N . VAL A 1 96 ? 1.676 -12.798 4.506 1.00 97.06 96 VAL A N 1
ATOM 717 C CA . VAL A 1 96 ? 2.050 -13.916 3.625 1.00 97.06 96 VAL A CA 1
ATOM 718 C C . VAL A 1 96 ? 3.569 -14.080 3.560 1.00 97.06 96 VAL A C 1
ATOM 720 O O . VAL A 1 96 ? 4.066 -15.205 3.549 1.00 97.06 96 VAL A O 1
ATOM 723 N N . ARG A 1 97 ? 4.341 -12.985 3.563 1.00 94.75 97 ARG A N 1
ATOM 724 C CA . ARG A 1 97 ? 5.812 -13.056 3.561 1.00 94.75 97 ARG A CA 1
ATOM 725 C C . ARG A 1 97 ? 6.322 -13.878 4.747 1.00 94.75 97 ARG A C 1
ATOM 727 O O . ARG A 1 97 ? 6.152 -13.494 5.901 1.00 94.75 97 ARG A O 1
ATOM 734 N N . GLY A 1 98 ? 7.030 -14.964 4.440 1.00 89.38 98 GLY A N 1
ATOM 735 C CA . GLY A 1 98 ? 7.608 -15.863 5.441 1.00 89.38 98 GLY A CA 1
ATOM 736 C C . GLY A 1 98 ? 6.591 -16.791 6.110 1.00 89.38 98 GLY A C 1
ATOM 737 O O . GLY A 1 98 ? 6.968 -17.553 6.997 1.00 89.38 98 GLY A O 1
ATOM 738 N N . TYR A 1 99 ? 5.321 -16.757 5.697 1.00 90.50 99 TYR A N 1
ATOM 739 C CA . TYR A 1 99 ? 4.317 -17.694 6.170 1.00 90.50 99 TYR A CA 1
ATOM 740 C C . TYR A 1 99 ? 4.326 -18.952 5.300 1.00 90.50 99 TYR A C 1
ATOM 742 O O . TYR A 1 99 ? 4.096 -18.889 4.096 1.00 90.50 99 TYR A O 1
ATOM 750 N N . SER A 1 100 ? 4.612 -20.103 5.909 1.00 92.44 100 SER A N 1
ATOM 751 C CA . SER A 1 100 ? 4.566 -21.395 5.223 1.00 92.44 100 SER A CA 1
ATOM 752 C C . SER A 1 100 ? 3.121 -21.766 4.898 1.00 92.44 100 SER A C 1
ATOM 754 O O . SER A 1 100 ? 2.362 -22.154 5.786 1.00 92.44 100 SER A O 1
ATOM 756 N N . LEU A 1 101 ? 2.755 -21.622 3.626 1.00 93.69 101 LEU A N 1
ATOM 757 C CA . LEU A 1 101 ? 1.464 -22.025 3.084 1.00 93.69 101 LEU A CA 1
ATOM 758 C C . LEU A 1 101 ? 1.568 -23.405 2.438 1.00 93.69 101 LEU A C 1
ATOM 760 O O . LEU A 1 101 ? 2.593 -23.765 1.860 1.00 93.69 101 LEU A O 1
ATOM 764 N N . GLU A 1 102 ? 0.474 -24.158 2.494 1.00 95.00 102 GLU A N 1
ATOM 765 C CA . GLU A 1 102 ? 0.308 -25.330 1.640 1.00 95.00 102 GLU A CA 1
ATOM 766 C C . GLU A 1 102 ? 0.244 -24.896 0.170 1.00 95.00 102 GLU A C 1
ATOM 768 O O . GLU A 1 102 ? -0.278 -23.827 -0.153 1.00 95.00 102 GLU A O 1
ATOM 773 N N . VAL A 1 103 ? 0.706 -25.749 -0.748 1.00 95.62 103 VAL A N 1
ATOM 774 C CA . VAL A 1 103 ? 0.815 -25.421 -2.187 1.00 95.62 103 VAL A CA 1
ATOM 775 C C . VAL A 1 103 ? -0.511 -24.933 -2.788 1.00 95.62 103 VAL A C 1
ATOM 777 O O . VAL A 1 103 ? -0.530 -24.081 -3.679 1.00 95.62 103 VAL A O 1
ATOM 780 N N . LEU A 1 104 ? -1.641 -25.477 -2.327 1.00 95.38 104 LEU A N 1
ATOM 781 C CA . LEU A 1 104 ? -2.964 -25.056 -2.792 1.00 95.38 104 LEU A CA 1
ATOM 782 C C . LEU A 1 104 ? -3.334 -23.651 -2.301 1.00 95.38 104 LEU A C 1
ATOM 784 O O . LEU A 1 104 ? -3.887 -22.871 -3.080 1.00 95.38 104 LEU A O 1
ATOM 788 N N . ASP A 1 105 ? -2.996 -23.321 -1.055 1.00 95.81 105 ASP A N 1
ATOM 789 C CA . ASP A 1 105 ? -3.233 -21.998 -0.478 1.00 95.81 105 ASP A CA 1
ATOM 790 C C . ASP A 1 105 ? -2.319 -20.956 -1.115 1.00 95.81 105 ASP A C 1
ATOM 792 O O . ASP A 1 105 ? -2.791 -19.888 -1.487 1.00 95.81 105 ASP A O 1
ATOM 796 N N . GLU A 1 106 ? -1.045 -21.278 -1.338 1.00 96.50 106 GLU A N 1
ATOM 797 C CA . GLU A 1 106 ? -0.102 -20.388 -2.021 1.00 96.50 106 GLU A CA 1
ATOM 798 C C . GLU A 1 106 ? -0.601 -20.020 -3.427 1.00 96.50 106 GLU A C 1
ATOM 800 O O . GLU A 1 106 ? -0.724 -18.842 -3.773 1.00 96.50 106 GLU A O 1
ATOM 805 N N . ARG A 1 107 ? -1.002 -21.018 -4.226 1.00 96.75 107 ARG A N 1
ATOM 806 C CA . ARG A 1 107 ? -1.597 -20.784 -5.555 1.00 96.75 107 ARG A CA 1
ATOM 807 C C . ARG A 1 107 ? -2.844 -19.914 -5.478 1.00 96.75 107 ARG A C 1
ATOM 809 O O . ARG A 1 107 ? -3.040 -19.043 -6.325 1.00 96.75 107 ARG A O 1
ATOM 816 N N . ARG A 1 108 ? -3.697 -20.150 -4.479 1.00 97.19 108 ARG A N 1
ATOM 817 C CA . ARG A 1 108 ? -4.925 -19.378 -4.284 1.00 97.19 108 ARG A CA 1
ATOM 818 C C . ARG A 1 108 ? -4.628 -17.937 -3.884 1.00 97.19 108 ARG A C 1
ATOM 820 O O . ARG A 1 108 ? -5.244 -17.038 -4.446 1.00 97.19 108 ARG A O 1
ATOM 827 N N . VAL A 1 109 ? -3.676 -17.714 -2.982 1.00 97.81 109 VAL A N 1
ATOM 828 C CA . VAL A 1 109 ? -3.213 -16.384 -2.568 1.00 97.81 109 VAL A CA 1
ATOM 829 C C . VAL A 1 109 ? -2.725 -15.594 -3.776 1.00 97.81 109 VAL A C 1
ATOM 831 O O . VAL A 1 109 ? -3.222 -14.498 -4.009 1.00 97.81 109 VAL A O 1
ATOM 834 N N . HIS A 1 110 ? -1.842 -16.162 -4.599 1.00 97.12 110 HIS A N 1
ATOM 835 C CA . HIS A 1 110 ? -1.340 -15.472 -5.792 1.00 97.12 110 HIS A CA 1
ATOM 836 C C . HIS A 1 110 ? -2.430 -15.222 -6.842 1.00 97.12 110 HIS A C 1
ATOM 838 O O . HIS A 1 110 ? -2.444 -14.170 -7.482 1.00 97.12 110 HIS A O 1
ATOM 844 N N . HIS A 1 111 ? -3.379 -16.148 -6.999 1.00 97.75 111 HIS A N 1
ATOM 845 C CA . HIS A 1 111 ? -4.527 -15.934 -7.879 1.00 97.75 111 HIS A CA 1
ATOM 846 C C . HIS A 1 111 ? -5.407 -14.769 -7.401 1.00 97.75 111 HIS A C 1
ATOM 848 O O . HIS A 1 111 ? -5.766 -13.900 -8.196 1.00 97.75 111 HIS A O 1
ATOM 854 N N . LEU A 1 112 ? -5.724 -14.726 -6.103 1.00 97.69 112 LEU A N 1
ATOM 855 C CA . LEU A 1 112 ? -6.493 -13.640 -5.494 1.00 97.69 112 LEU A CA 1
ATOM 856 C C . LEU A 1 112 ? -5.733 -12.312 -5.546 1.00 97.69 112 LEU A C 1
ATOM 858 O O . LEU A 1 112 ? -6.349 -11.286 -5.817 1.00 97.69 112 LEU A O 1
ATOM 862 N N . ALA A 1 113 ? -4.412 -12.327 -5.363 1.00 97.69 113 ALA A N 1
ATOM 863 C CA . ALA A 1 113 ? -3.573 -11.141 -5.492 1.00 97.69 113 ALA A CA 1
ATOM 864 C C . ALA A 1 113 ? -3.656 -10.560 -6.915 1.00 97.69 113 ALA A C 1
ATOM 866 O O . ALA A 1 113 ? -3.973 -9.388 -7.098 1.00 97.69 113 ALA A O 1
ATOM 867 N N . GLY A 1 114 ? -3.527 -11.391 -7.954 1.00 97.62 114 GLY A N 1
ATOM 868 C CA . GLY A 1 114 ? -3.720 -10.933 -9.336 1.00 97.62 114 GLY A CA 1
ATOM 869 C C . GLY A 1 114 ? -5.107 -10.314 -9.581 1.00 97.62 114 GLY A C 1
ATOM 870 O O . GLY A 1 114 ? -5.229 -9.296 -10.262 1.00 97.62 114 GLY A O 1
ATOM 871 N N . GLN A 1 115 ? -6.161 -10.881 -8.985 1.00 97.19 115 GLN A N 1
ATOM 872 C CA . GLN A 1 115 ? -7.515 -10.316 -9.059 1.00 97.19 115 GLN A CA 1
ATOM 873 C C . GLN A 1 115 ? -7.655 -8.993 -8.292 1.00 97.19 115 GLN A C 1
ATOM 875 O O . GLN A 1 115 ? -8.351 -8.090 -8.758 1.00 97.19 115 GLN A O 1
ATOM 880 N N . PHE A 1 116 ? -7.016 -8.870 -7.127 1.00 96.62 116 PHE A N 1
ATOM 881 C CA . PHE A 1 116 ? -6.974 -7.640 -6.333 1.00 96.62 116 PHE A CA 1
ATOM 882 C C . PHE A 1 116 ? -6.300 -6.524 -7.111 1.00 96.62 116 PHE A C 1
ATOM 884 O O . PHE A 1 116 ? -6.893 -5.461 -7.271 1.00 96.62 116 PHE A O 1
ATOM 891 N N . LEU A 1 117 ? -5.111 -6.793 -7.646 1.00 97.38 117 LEU A N 1
ATOM 892 C CA . LEU A 1 117 ? -4.349 -5.799 -8.383 1.00 97.38 117 LEU A CA 1
ATOM 893 C C . LEU A 1 117 ? -5.094 -5.333 -9.635 1.00 97.38 117 LEU A C 1
ATOM 895 O O . LEU A 1 117 ? -5.163 -4.139 -9.906 1.00 97.38 117 LEU A O 1
ATOM 899 N N . ARG A 1 118 ? -5.752 -6.257 -10.347 1.00 97.00 118 ARG A N 1
ATOM 900 C CA . ARG A 1 118 ? -6.612 -5.897 -11.478 1.00 97.00 118 ARG A CA 1
ATOM 901 C C . ARG A 1 118 ? -7.745 -4.956 -11.060 1.00 97.00 118 ARG A C 1
ATOM 903 O O . ARG A 1 118 ? -7.953 -3.950 -11.723 1.00 97.00 118 ARG A O 1
ATOM 910 N N . ARG A 1 119 ? -8.475 -5.258 -9.976 1.00 97.25 119 ARG A N 1
ATOM 911 C CA . ARG A 1 119 ? -9.556 -4.381 -9.475 1.00 97.25 119 ARG A CA 1
ATOM 912 C C . ARG A 1 119 ? -9.037 -3.018 -9.029 1.00 97.25 119 ARG A C 1
ATOM 914 O O . ARG A 1 119 ? -9.681 -2.010 -9.305 1.00 97.25 119 ARG A O 1
ATOM 921 N N . TRP A 1 120 ? -7.884 -3.000 -8.370 1.00 97.00 120 TRP A N 1
ATOM 922 C CA . TRP A 1 120 ? -7.187 -1.784 -7.967 1.00 97.00 120 TRP A CA 1
ATOM 923 C C . TRP A 1 120 ? -6.876 -0.909 -9.190 1.00 97.00 120 TRP A C 1
ATOM 925 O O . TRP A 1 120 ? -7.380 0.206 -9.307 1.00 97.00 120 TRP A O 1
ATOM 935 N N . HIS A 1 121 ? -6.166 -1.450 -10.183 1.00 97.06 121 HIS A N 1
ATOM 936 C CA . HIS A 1 121 ? -5.837 -0.720 -11.412 1.00 97.06 121 HIS A CA 1
ATOM 937 C C . HIS A 1 121 ? -7.082 -0.289 -12.202 1.00 97.06 121 HIS A C 1
ATOM 939 O O . HIS A 1 121 ? -7.138 0.861 -12.637 1.00 97.06 121 HIS A O 1
ATOM 945 N N . ASP A 1 122 ? -8.102 -1.148 -12.321 1.00 96.31 122 ASP A N 1
ATOM 946 C CA . ASP A 1 122 ? -9.366 -0.849 -13.019 1.00 96.31 122 ASP A CA 1
ATOM 947 C C . ASP A 1 122 ? -10.171 0.286 -12.344 1.00 96.31 122 ASP A C 1
ATOM 949 O O . ASP A 1 122 ? -10.965 0.953 -13.007 1.00 96.31 122 ASP A O 1
ATOM 953 N N . THR A 1 123 ? -9.967 0.533 -11.044 1.00 96.38 123 THR A N 1
ATOM 954 C CA . THR A 1 123 ? -10.647 1.599 -10.276 1.00 96.38 123 THR A CA 1
ATOM 955 C C . THR A 1 123 ? -9.923 2.948 -10.383 1.00 96.38 123 THR A C 1
ATOM 957 O O . THR A 1 123 ? -10.345 3.948 -9.799 1.00 96.38 123 THR A O 1
ATOM 960 N N . THR A 1 124 ? -8.821 3.015 -11.134 1.00 93.38 124 THR A N 1
ATOM 961 C CA . THR A 1 124 ? -8.055 4.252 -11.301 1.00 93.38 124 THR A CA 1
ATOM 962 C C . THR A 1 124 ? -8.880 5.342 -11.981 1.00 93.38 124 THR A C 1
ATOM 964 O O . THR A 1 124 ? -9.361 5.183 -13.103 1.00 93.38 124 THR A O 1
ATOM 967 N N . GLU A 1 125 ? -8.953 6.508 -11.343 1.00 88.25 125 GLU A N 1
ATOM 968 C CA . GLU A 1 125 ? -9.423 7.723 -12.001 1.00 88.25 125 GLU A CA 1
ATOM 969 C C . GLU A 1 125 ? -8.391 8.227 -13.017 1.00 88.25 125 GLU A C 1
ATOM 971 O O . GLU A 1 125 ? -7.191 8.177 -12.742 1.00 88.25 125 GLU A O 1
ATOM 976 N N . PRO A 1 126 ? -8.812 8.760 -14.179 1.00 86.00 126 PRO A N 1
ATOM 977 C CA . PRO A 1 126 ? -7.881 9.299 -15.160 1.00 86.00 126 PRO A CA 1
ATOM 978 C C . PRO A 1 126 ? -6.928 10.336 -14.532 1.00 86.00 126 PRO A C 1
ATOM 980 O O . PRO A 1 126 ? -7.386 11.399 -14.102 1.00 86.00 126 PRO A O 1
ATOM 983 N N . PRO A 1 127 ? -5.604 10.082 -14.500 1.00 86.25 127 PRO A N 1
ATOM 984 C CA . PRO A 1 127 ? -4.675 11.023 -13.897 1.00 86.25 127 PRO A CA 1
ATOM 985 C C . PRO A 1 127 ? -4.594 12.308 -14.730 1.00 86.25 127 PRO A C 1
ATOM 987 O O . PRO A 1 127 ? -4.661 12.242 -15.967 1.00 86.25 127 PRO A O 1
ATOM 990 N N . PRO A 1 128 ? -4.349 13.472 -14.098 1.00 88.00 128 PRO A N 1
ATOM 991 C CA . PRO A 1 128 ? -4.037 14.701 -14.817 1.00 88.00 128 PRO A CA 1
ATOM 992 C C . PRO A 1 128 ? -2.888 14.491 -15.813 1.00 88.00 128 PRO A C 1
ATOM 994 O O . PRO A 1 128 ? -1.931 13.768 -15.523 1.00 88.00 128 PRO A O 1
ATOM 997 N N . ALA A 1 129 ? -2.931 15.164 -16.968 1.00 87.88 129 ALA A N 1
ATOM 998 C CA . ALA A 1 129 ? -1.932 14.998 -18.033 1.00 87.88 129 ALA A CA 1
ATOM 999 C C . ALA A 1 129 ? -0.481 15.158 -17.539 1.00 87.88 129 ALA A C 1
ATOM 1001 O O . ALA A 1 129 ? 0.393 14.390 -17.930 1.00 87.88 129 ALA A O 1
ATOM 1002 N N . GLN A 1 130 ? -0.237 16.088 -16.613 1.00 89.38 130 GLN A N 1
ATOM 1003 C CA . GLN A 1 130 ? 1.072 16.287 -15.980 1.00 89.38 130 GLN A CA 1
ATOM 1004 C C . GLN A 1 130 ? 1.561 15.083 -15.158 1.00 89.38 130 GLN A C 1
ATOM 1006 O O . GLN A 1 130 ? 2.755 14.815 -15.119 1.00 89.38 130 GLN A O 1
ATOM 1011 N N . VAL A 1 131 ? 0.658 14.345 -14.506 1.00 88.00 131 VAL A N 1
ATOM 1012 C CA . VAL A 1 131 ? 0.993 13.146 -13.722 1.00 88.00 131 VAL A CA 1
ATOM 1013 C C . VAL A 1 131 ? 1.356 12.006 -14.665 1.00 88.00 131 VAL A C 1
ATOM 1015 O O . VAL A 1 131 ? 2.355 11.328 -14.450 1.00 88.00 131 VAL A O 1
ATOM 1018 N N . ARG A 1 132 ? 0.606 11.857 -15.763 1.00 86.00 132 ARG A N 1
ATOM 1019 C CA . ARG A 1 132 ? 0.936 10.907 -16.832 1.00 86.00 132 ARG A CA 1
ATOM 1020 C C . ARG A 1 132 ? 2.298 11.213 -17.457 1.00 86.00 132 ARG A C 1
ATOM 1022 O O . ARG A 1 132 ? 3.102 10.304 -17.607 1.00 86.00 132 ARG A O 1
ATOM 1029 N N . ALA A 1 133 ? 2.560 12.480 -17.780 1.00 88.19 133 ALA A N 1
ATOM 1030 C CA . ALA A 1 133 ? 3.843 12.908 -18.331 1.00 88.19 133 ALA A CA 1
ATOM 1031 C C . ALA A 1 133 ? 5.000 12.619 -17.364 1.00 88.19 133 ALA A C 1
ATOM 1033 O O . ALA A 1 133 ? 6.010 12.073 -17.786 1.00 88.19 133 ALA A O 1
ATOM 1034 N N . ARG A 1 134 ? 4.828 12.896 -16.063 1.00 89.31 134 ARG A N 1
ATOM 1035 C CA . ARG A 1 134 ? 5.832 12.578 -15.033 1.00 89.31 134 ARG A CA 1
ATOM 1036 C C . ARG A 1 134 ? 6.086 11.081 -14.887 1.00 89.31 134 ARG A C 1
ATOM 1038 O O . ARG A 1 134 ? 7.239 10.686 -14.810 1.00 89.31 134 ARG A O 1
ATOM 1045 N N . ALA A 1 135 ? 5.039 10.255 -14.874 1.00 86.06 135 ALA A N 1
ATOM 1046 C CA . ALA A 1 135 ? 5.194 8.802 -14.798 1.00 86.06 135 ALA A CA 1
ATOM 1047 C C . ALA A 1 135 ? 6.005 8.263 -15.988 1.00 86.06 135 ALA A C 1
ATOM 1049 O O . ALA A 1 135 ? 6.915 7.464 -15.806 1.00 86.06 135 ALA A O 1
ATOM 1050 N N . ARG A 1 136 ? 5.727 8.759 -17.199 1.00 85.12 136 ARG A N 1
ATOM 1051 C CA . ARG A 1 136 ? 6.486 8.402 -18.408 1.00 85.12 136 ARG A CA 1
ATOM 1052 C C . ARG A 1 136 ? 7.923 8.905 -18.359 1.00 85.12 136 ARG A C 1
ATOM 1054 O O . ARG A 1 136 ? 8.845 8.146 -18.630 1.00 85.12 136 ARG A O 1
ATOM 1061 N N . GLN A 1 137 ? 8.109 1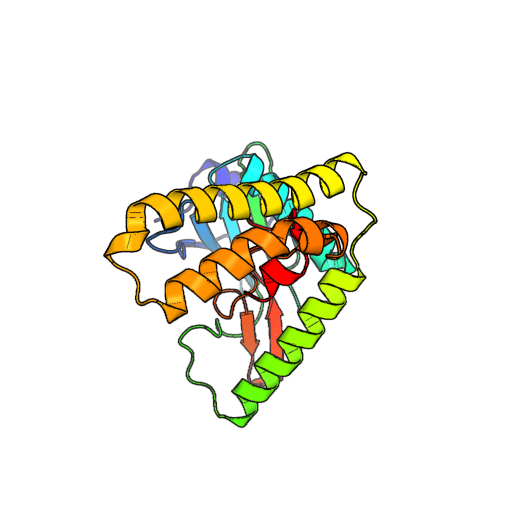0.160 -17.956 1.00 87.75 137 GLN A N 1
ATOM 1062 C CA . GLN A 1 137 ? 9.427 10.759 -17.788 1.00 87.75 137 GLN A CA 1
ATOM 1063 C C . GLN A 1 137 ? 10.281 9.963 -16.793 1.00 87.75 137 GLN A C 1
ATOM 1065 O O . GLN A 1 137 ? 11.442 9.713 -17.086 1.00 87.75 137 GLN A O 1
ATOM 1070 N N . SER A 1 138 ? 9.702 9.496 -15.683 1.00 87.69 138 SER A N 1
ATOM 1071 C CA . SER A 1 138 ? 10.403 8.665 -14.698 1.00 87.69 138 SER A CA 1
ATOM 1072 C C . SER A 1 138 ? 10.957 7.372 -15.307 1.00 87.69 138 SER A C 1
ATOM 1074 O O . SER A 1 138 ? 12.072 6.983 -14.978 1.00 87.69 138 SER A O 1
ATOM 1076 N N . VAL A 1 139 ? 10.221 6.714 -16.213 1.00 85.44 139 VAL A N 1
ATOM 1077 C CA . VAL A 1 139 ? 10.709 5.507 -16.910 1.00 85.44 139 VAL A CA 1
ATOM 1078 C C . VAL A 1 139 ? 11.862 5.852 -17.856 1.00 85.44 139 VAL A C 1
ATOM 1080 O O . VAL A 1 139 ? 12.864 5.141 -17.903 1.00 85.44 139 VAL A O 1
ATOM 1083 N N . THR A 1 140 ? 11.762 6.970 -18.579 1.00 85.38 140 THR A N 1
ATOM 1084 C CA . THR A 1 140 ? 12.842 7.459 -19.452 1.00 85.38 140 THR A CA 1
ATOM 1085 C C . THR A 1 140 ? 14.098 7.839 -18.661 1.00 85.38 140 THR A C 1
ATOM 1087 O O . THR A 1 140 ? 15.216 7.560 -19.098 1.00 85.38 140 THR A O 1
ATOM 1090 N N . GLU A 1 141 ? 13.934 8.451 -17.489 1.00 88.81 141 GLU A N 1
ATOM 1091 C CA . GLU A 1 141 ? 15.030 8.794 -16.578 1.00 88.81 141 GLU A CA 1
ATOM 1092 C C . GLU A 1 141 ? 15.708 7.532 -16.033 1.00 88.81 141 GLU A C 1
ATOM 1094 O O . GLU A 1 141 ? 16.928 7.429 -16.130 1.00 88.81 141 GLU A O 1
ATOM 1099 N N . GLN A 1 142 ? 14.941 6.531 -15.589 1.00 87.50 142 GLN A N 1
ATOM 1100 C CA . GLN A 1 142 ? 15.475 5.225 -15.174 1.00 87.50 142 GLN A CA 1
ATOM 1101 C C . GLN A 1 142 ? 16.237 4.523 -16.306 1.00 87.50 142 GLN A C 1
ATOM 1103 O O . GLN A 1 142 ? 17.307 3.961 -16.079 1.00 87.50 142 GLN A O 1
ATOM 1108 N N . ALA A 1 143 ? 15.726 4.571 -17.541 1.00 87.19 143 ALA A N 1
ATOM 1109 C CA . ALA A 1 143 ? 16.418 4.010 -18.701 1.00 87.19 143 ALA A CA 1
ATOM 1110 C C . ALA A 1 143 ? 17.747 4.736 -18.986 1.00 87.19 143 ALA A C 1
ATOM 1112 O O . ALA A 1 143 ? 18.751 4.093 -19.298 1.00 87.19 143 ALA A O 1
ATOM 1113 N N . SER A 1 144 ? 17.771 6.062 -18.833 1.00 87.31 144 SER A N 1
ATOM 1114 C CA . SER A 1 144 ? 18.971 6.892 -19.018 1.00 87.31 144 SER A CA 1
ATOM 1115 C C . SER A 1 144 ? 20.010 6.661 -17.914 1.00 87.31 144 SER A C 1
ATOM 1117 O O . SER A 1 144 ? 21.211 6.578 -18.181 1.00 87.31 144 SER A O 1
ATOM 1119 N N . GLU A 1 145 ? 19.560 6.513 -16.671 1.00 90.19 145 GLU A N 1
ATOM 1120 C CA . GLU A 1 145 ? 20.404 6.161 -15.530 1.00 90.19 145 GLU A CA 1
ATOM 1121 C C . GLU A 1 145 ? 21.007 4.760 -15.706 1.00 90.19 145 GLU A C 1
ATOM 1123 O O . GLU A 1 145 ? 22.222 4.588 -15.603 1.00 90.19 145 GLU A O 1
ATOM 1128 N N . ALA A 1 146 ? 20.193 3.772 -16.084 1.00 87.56 146 ALA A N 1
ATOM 1129 C CA . ALA A 1 146 ? 20.664 2.423 -16.391 1.00 87.56 146 ALA A CA 1
ATOM 1130 C C . ALA A 1 146 ? 21.678 2.405 -17.548 1.00 87.56 146 ALA A C 1
ATOM 1132 O O . ALA A 1 146 ? 22.644 1.644 -17.501 1.00 87.56 146 ALA A O 1
ATOM 1133 N N . GLN A 1 147 ? 21.503 3.261 -18.559 1.00 87.31 147 GLN A N 1
ATOM 1134 C CA . GLN A 1 147 ? 22.472 3.426 -19.643 1.00 87.31 147 GLN A CA 1
ATOM 1135 C C . GLN A 1 147 ? 23.807 3.993 -19.138 1.00 87.31 147 GLN A C 1
ATOM 1137 O O . GLN A 1 147 ? 24.863 3.517 -19.549 1.00 87.31 147 GLN A O 1
ATOM 1142 N N . THR A 1 148 ? 23.767 4.950 -18.209 1.00 87.75 148 THR A N 1
ATOM 1143 C CA . THR A 1 148 ? 24.974 5.507 -17.575 1.00 87.75 148 THR A CA 1
ATOM 1144 C C . THR A 1 148 ? 25.715 4.424 -16.785 1.00 87.75 148 THR A C 1
ATOM 1146 O O . THR A 1 148 ? 26.914 4.226 -16.967 1.00 87.75 148 THR A O 1
ATOM 1149 N N . TYR A 1 149 ? 24.998 3.632 -15.979 1.00 88.25 149 TYR A N 1
ATOM 1150 C CA . TYR A 1 149 ? 25.603 2.511 -15.251 1.00 88.25 149 TYR A CA 1
ATOM 1151 C C . TYR A 1 149 ? 26.164 1.425 -16.169 1.00 88.25 149 TYR A C 1
ATOM 1153 O O . TYR A 1 149 ? 27.169 0.795 -15.842 1.00 88.25 149 TYR A O 1
ATOM 1161 N N . LEU A 1 150 ? 25.531 1.192 -17.317 1.00 87.56 150 LEU A N 1
ATOM 1162 C CA . LEU A 1 150 ? 26.012 0.231 -18.300 1.00 87.56 150 LEU A CA 1
ATOM 1163 C C . LEU A 1 150 ? 27.372 0.637 -18.879 1.00 87.56 150 LEU A C 1
ATOM 1165 O O . LEU A 1 150 ? 28.215 -0.234 -19.084 1.00 87.56 150 LEU A O 1
ATOM 1169 N N . GLU A 1 151 ? 27.597 1.930 -19.114 1.00 85.19 151 GLU A N 1
ATOM 1170 C CA . GLU A 1 151 ? 28.886 2.455 -19.579 1.00 85.19 151 GLU A CA 1
ATOM 1171 C C . GLU A 1 151 ? 29.990 2.227 -18.538 1.00 85.19 151 GLU A C 1
ATOM 1173 O O . GLU A 1 151 ? 31.068 1.737 -18.883 1.00 85.19 151 GLU A O 1
ATOM 1178 N N . ASP A 1 152 ? 29.689 2.469 -17.260 1.00 87.38 152 ASP A N 1
ATOM 1179 C CA . ASP A 1 152 ? 30.629 2.272 -16.150 1.00 87.38 152 ASP A CA 1
ATOM 1180 C C . ASP A 1 152 ? 30.935 0.789 -15.879 1.00 87.38 152 ASP A C 1
ATOM 1182 O O . ASP A 1 152 ? 32.056 0.423 -15.514 1.00 87.38 152 ASP A O 1
ATOM 1186 N N . LEU A 1 153 ? 29.947 -0.091 -16.064 1.00 88.38 153 LEU A N 1
ATOM 1187 C CA . LEU A 1 153 ? 30.042 -1.517 -15.740 1.00 88.38 153 LEU A CA 1
ATOM 1188 C C . LEU A 1 153 ? 30.350 -2.407 -16.948 1.00 88.38 153 LEU A C 1
ATOM 1190 O O . LEU A 1 153 ? 30.466 -3.623 -16.786 1.00 88.38 153 LEU A O 1
ATOM 1194 N N . ALA A 1 154 ? 30.529 -1.842 -18.145 1.00 83.88 154 ALA A N 1
ATOM 1195 C CA . ALA A 1 154 ? 30.686 -2.603 -19.386 1.00 83.88 154 ALA A CA 1
ATOM 1196 C C . ALA A 1 154 ? 31.800 -3.665 -19.319 1.00 83.88 154 ALA A C 1
ATOM 1198 O O . ALA A 1 154 ? 31.640 -4.769 -19.836 1.00 83.88 154 ALA A O 1
ATOM 1199 N N . ALA A 1 155 ? 32.912 -3.363 -18.638 1.00 88.06 155 ALA A N 1
ATOM 1200 C CA . ALA A 1 155 ? 34.042 -4.283 -18.474 1.00 88.06 155 ALA A CA 1
ATOM 1201 C C . ALA A 1 155 ? 33.754 -5.475 -17.539 1.00 88.06 155 ALA A C 1
ATOM 1203 O O . ALA A 1 155 ? 34.505 -6.452 -17.536 1.00 88.06 155 ALA A O 1
ATOM 1204 N N . HIS A 1 156 ? 32.686 -5.399 -16.744 1.00 91.69 156 HIS A N 1
ATOM 1205 C CA . HIS A 1 156 ? 32.290 -6.406 -15.760 1.00 91.69 156 HIS A CA 1
ATOM 1206 C C . HIS A 1 156 ? 31.125 -7.285 -16.225 1.00 91.69 156 HIS A C 1
ATOM 1208 O O . HIS A 1 156 ? 30.757 -8.220 -15.516 1.00 91.69 156 HIS A O 1
ATOM 1214 N N . LEU A 1 157 ? 30.561 -7.011 -17.402 1.00 90.75 157 LEU A N 1
ATOM 1215 C CA . LEU A 1 157 ? 29.397 -7.711 -17.933 1.00 90.75 157 LEU A CA 1
ATOM 1216 C C . LEU A 1 157 ? 29.795 -8.707 -19.020 1.00 90.75 157 LEU A C 1
ATOM 1218 O O . LEU A 1 157 ? 30.622 -8.429 -19.893 1.00 90.75 157 LEU A O 1
ATOM 1222 N N . ALA A 1 158 ? 29.149 -9.870 -19.022 1.00 93.81 158 ALA A N 1
ATOM 1223 C CA . ALA A 1 158 ? 29.245 -10.784 -20.144 1.00 93.81 158 ALA A CA 1
ATOM 1224 C C . ALA A 1 158 ? 28.626 -10.138 -21.403 1.00 93.81 158 ALA A C 1
ATOM 1226 O O . ALA A 1 158 ? 27.644 -9.395 -21.316 1.00 93.81 158 ALA A O 1
ATOM 1227 N N . PRO A 1 159 ? 29.096 -10.483 -22.617 1.00 91.44 159 PRO A N 1
ATOM 1228 C CA . PRO A 1 159 ? 28.561 -9.905 -23.854 1.00 91.44 159 PRO A CA 1
ATOM 1229 C C . PRO A 1 159 ? 27.045 -10.090 -24.052 1.00 91.44 159 PRO A C 1
ATOM 1231 O O . PRO A 1 159 ? 26.403 -9.324 -24.770 1.00 91.44 159 PRO A O 1
ATOM 1234 N N . ALA A 1 160 ? 26.453 -11.135 -23.466 1.00 92.12 160 ALA A N 1
ATOM 1235 C CA . ALA A 1 160 ? 25.008 -11.350 -23.502 1.00 92.12 160 ALA A CA 1
ATOM 1236 C C . ALA A 1 160 ? 24.248 -10.373 -22.589 1.00 92.12 160 ALA A C 1
ATOM 1238 O O . ALA A 1 160 ? 23.239 -9.821 -23.020 1.00 92.12 160 ALA A O 1
ATOM 1239 N N . GLU A 1 161 ? 24.758 -10.127 -21.382 1.00 91.50 161 GLU A N 1
ATOM 1240 C CA . GLU A 1 161 ? 24.178 -9.202 -20.401 1.00 91.50 161 GLU A CA 1
ATOM 1241 C C . GLU A 1 161 ? 24.249 -7.767 -20.916 1.00 91.50 161 GLU A C 1
ATOM 1243 O O . GLU A 1 161 ? 23.241 -7.067 -20.925 1.00 91.50 161 GLU A O 1
ATOM 1248 N N . HIS A 1 162 ? 25.401 -7.372 -21.467 1.00 90.62 162 HIS A N 1
ATOM 1249 C CA . HIS A 1 162 ? 25.569 -6.056 -22.078 1.00 90.62 162 HIS A CA 1
ATOM 1250 C C . HIS A 1 162 ? 24.556 -5.822 -23.208 1.00 90.62 162 HIS A C 1
ATOM 1252 O O . HIS A 1 162 ? 23.869 -4.808 -23.225 1.00 90.62 162 HIS A O 1
ATOM 1258 N N . ARG A 1 163 ? 24.390 -6.783 -24.130 1.00 90.88 163 ARG A N 1
ATOM 1259 C CA . ARG A 1 163 ? 23.405 -6.664 -25.224 1.00 90.88 163 ARG A CA 1
ATOM 1260 C C . ARG A 1 163 ? 21.962 -6.618 -24.733 1.00 90.88 163 ARG A C 1
ATOM 1262 O O . ARG A 1 163 ? 21.146 -5.944 -25.358 1.00 90.88 163 ARG A O 1
ATOM 1269 N N . LEU A 1 164 ? 21.636 -7.357 -23.673 1.00 90.75 164 LEU A N 1
ATOM 1270 C CA . LEU A 1 164 ? 20.308 -7.312 -23.069 1.00 90.75 164 LEU A CA 1
ATOM 1271 C C . LEU A 1 164 ? 20.043 -5.928 -22.474 1.00 90.75 164 LEU A C 1
ATOM 1273 O O . LEU A 1 164 ? 19.024 -5.329 -22.801 1.00 90.75 164 LEU A O 1
ATOM 1277 N N . LEU A 1 165 ? 20.970 -5.413 -21.665 1.00 89.12 165 LEU A N 1
ATOM 1278 C CA . LEU A 1 165 ? 20.836 -4.103 -21.032 1.00 89.12 165 LEU A CA 1
ATOM 1279 C C . LEU A 1 165 ? 20.759 -2.988 -22.071 1.00 89.12 165 LEU A C 1
ATOM 1281 O O . LEU A 1 165 ? 19.814 -2.217 -22.014 1.00 89.12 165 LEU A O 1
ATOM 1285 N N . GLN A 1 166 ? 21.643 -2.977 -23.078 1.00 90.00 166 GLN A N 1
ATOM 1286 C CA . GLN A 1 166 ? 21.573 -2.017 -24.190 1.00 90.00 166 GLN A CA 1
ATOM 1287 C C . GLN A 1 166 ? 20.211 -2.029 -24.887 1.00 90.00 166 GLN A C 1
ATOM 1289 O O . GLN A 1 166 ? 19.678 -0.979 -25.232 1.00 90.00 166 GLN A O 1
ATOM 1294 N N . ARG A 1 167 ? 19.645 -3.220 -25.125 1.00 90.81 167 ARG A N 1
ATOM 1295 C CA . ARG A 1 167 ? 18.325 -3.337 -25.749 1.00 90.81 167 ARG A CA 1
ATOM 1296 C C . ARG A 1 167 ? 17.250 -2.744 -24.846 1.00 90.81 167 ARG A C 1
ATOM 1298 O O . ARG A 1 167 ? 16.495 -1.891 -25.296 1.00 90.81 167 ARG A O 1
ATOM 1305 N N . VAL A 1 168 ? 17.207 -3.170 -23.585 1.00 88.12 168 VAL A N 1
ATOM 1306 C CA . VAL A 1 168 ? 16.197 -2.733 -22.615 1.00 88.12 168 VAL A CA 1
ATOM 1307 C C . VAL A 1 168 ? 16.256 -1.219 -22.412 1.00 88.12 168 VAL A C 1
ATOM 1309 O O . VAL A 1 168 ? 15.225 -0.564 -22.526 1.00 88.12 168 VAL A O 1
ATOM 1312 N N . THR A 1 169 ? 17.439 -0.638 -22.194 1.00 89.25 169 THR A N 1
ATOM 1313 C CA . THR A 1 169 ? 17.592 0.816 -22.008 1.00 89.25 169 THR A CA 1
ATOM 1314 C C . THR A 1 169 ? 17.202 1.608 -23.253 1.00 89.25 169 THR A C 1
ATOM 1316 O O . THR A 1 169 ? 16.673 2.709 -23.123 1.00 89.25 169 THR A O 1
ATOM 1319 N N . SER A 1 170 ? 17.391 1.046 -24.452 1.00 88.81 170 SER A N 1
ATOM 1320 C CA . SER A 1 170 ? 16.961 1.685 -25.702 1.00 88.81 170 SER A CA 1
ATOM 1321 C C . SER A 1 170 ? 15.455 1.585 -25.976 1.00 88.81 170 SER A C 1
ATOM 1323 O O . SER A 1 170 ? 14.886 2.514 -26.537 1.00 88.81 170 SER A O 1
ATOM 1325 N N . GLU A 1 171 ? 14.801 0.487 -25.582 1.00 89.56 171 GLU A N 1
ATOM 1326 C CA . GLU A 1 171 ? 13.382 0.224 -25.878 1.00 89.56 171 GLU A CA 1
ATOM 1327 C C . GLU A 1 171 ? 12.434 0.786 -24.802 1.00 89.56 171 GLU A C 1
ATOM 1329 O O . GLU A 1 171 ? 11.282 1.113 -25.095 1.00 89.56 171 GLU A O 1
ATOM 1334 N N . LEU A 1 172 ? 12.898 0.911 -23.553 1.00 86.12 172 LEU A N 1
ATOM 1335 C CA . LEU A 1 172 ? 12.082 1.363 -22.419 1.00 86.12 172 LEU A CA 1
ATOM 1336 C C . LEU A 1 172 ? 11.406 2.732 -22.624 1.00 86.12 172 LEU A C 1
ATOM 1338 O O . LEU A 1 172 ? 10.219 2.826 -22.300 1.00 86.12 172 LEU A O 1
ATOM 1342 N N . PRO A 1 173 ? 12.075 3.774 -23.161 1.00 85.69 173 PRO A N 1
ATOM 1343 C CA . PRO A 1 173 ? 11.430 5.068 -23.394 1.00 85.69 173 PRO A CA 1
ATOM 1344 C C . PRO A 1 173 ? 10.225 4.985 -24.342 1.00 85.69 173 PRO A C 1
ATOM 1346 O O . PRO A 1 173 ? 9.184 5.581 -24.069 1.00 85.69 173 PRO A O 1
ATOM 1349 N N . ASP A 1 174 ? 10.327 4.198 -25.416 1.00 87.06 174 ASP A N 1
ATOM 1350 C CA . ASP A 1 174 ? 9.228 4.010 -26.371 1.00 87.06 174 ASP A CA 1
ATOM 1351 C C . ASP A 1 174 ? 8.082 3.201 -25.748 1.00 87.06 174 ASP A C 1
ATOM 1353 O O . ASP A 1 174 ? 6.901 3.503 -25.948 1.00 87.06 174 ASP A O 1
ATOM 1357 N N . LEU A 1 175 ? 8.415 2.190 -24.939 1.00 85.06 175 LEU A N 1
ATOM 1358 C CA . LEU A 1 175 ? 7.424 1.412 -24.197 1.00 85.06 175 LEU A CA 1
ATOM 1359 C C . LEU A 1 175 ? 6.682 2.273 -23.170 1.00 85.06 175 LEU A C 1
ATOM 1361 O O . LEU A 1 175 ? 5.470 2.111 -23.019 1.00 85.06 175 LEU A O 1
ATOM 1365 N N . ALA A 1 176 ? 7.362 3.215 -22.510 1.00 82.75 176 ALA A N 1
ATOM 1366 C CA . ALA A 1 176 ? 6.767 4.098 -21.507 1.00 82.75 176 ALA A CA 1
ATOM 1367 C C . ALA A 1 176 ? 5.549 4.868 -22.043 1.00 82.75 176 ALA A C 1
ATOM 1369 O O . ALA A 1 176 ? 4.563 5.054 -21.325 1.00 82.75 176 ALA A O 1
ATOM 1370 N N . GLU A 1 177 ? 5.562 5.260 -23.319 1.00 82.25 177 GLU A N 1
ATOM 1371 C CA . GLU A 1 177 ? 4.426 5.934 -23.955 1.00 82.25 177 GLU A CA 1
ATOM 1372 C C . GLU A 1 177 ? 3.177 5.044 -24.039 1.00 82.25 177 GLU A C 1
ATOM 1374 O O . GLU A 1 177 ? 2.050 5.528 -23.863 1.00 82.25 177 GLU A O 1
ATOM 1379 N N . ALA A 1 178 ? 3.368 3.741 -24.249 1.00 84.94 178 ALA A N 1
ATOM 1380 C CA . ALA A 1 178 ? 2.299 2.753 -24.358 1.00 84.94 178 ALA A CA 1
ATOM 1381 C C . ALA A 1 178 ? 1.846 2.182 -23.002 1.00 84.94 178 ALA A C 1
ATOM 1383 O O . ALA A 1 178 ? 0.759 1.603 -22.922 1.00 84.94 178 ALA A O 1
ATOM 1384 N N . LEU A 1 179 ? 2.641 2.338 -21.938 1.00 86.88 179 LEU A N 1
ATOM 1385 C CA . LEU A 1 179 ? 2.313 1.773 -20.632 1.00 86.88 179 LEU A CA 1
ATOM 1386 C C . LEU A 1 179 ? 1.094 2.469 -19.998 1.00 86.88 179 LEU A C 1
ATOM 1388 O O . LEU A 1 179 ? 1.017 3.705 -19.955 1.00 86.88 179 LEU A O 1
ATOM 1392 N N . PRO A 1 180 ? 0.130 1.695 -19.463 1.00 91.12 180 PRO A N 1
ATOM 1393 C CA . PRO A 1 180 ? -0.988 2.266 -18.733 1.00 91.12 180 PRO A CA 1
ATOM 1394 C C . PRO A 1 180 ? -0.479 2.925 -17.449 1.00 91.12 180 PRO A C 1
ATOM 1396 O O . PRO A 1 180 ? 0.224 2.308 -16.649 1.00 91.12 180 PRO A O 1
ATOM 1399 N N . VAL A 1 181 ? -0.865 4.187 -17.256 1.00 93.12 181 VAL A N 1
ATOM 1400 C CA . VAL A 1 181 ? -0.663 4.901 -15.993 1.00 93.12 181 VAL A CA 1
ATOM 1401 C C . VAL A 1 181 ? -1.898 4.689 -15.131 1.00 93.12 181 VAL A C 1
ATOM 1403 O O . VAL A 1 181 ? -2.995 5.092 -15.524 1.00 93.12 181 VAL A O 1
ATOM 1406 N N . VAL A 1 182 ? -1.695 4.060 -13.980 1.00 95.25 182 VAL A N 1
ATOM 1407 C CA . VAL A 1 182 ? -2.719 3.651 -13.017 1.00 95.25 182 VAL A CA 1
ATOM 1408 C C . VAL A 1 182 ? -2.408 4.243 -11.642 1.00 95.25 182 VAL A C 1
ATOM 1410 O O . VAL A 1 182 ? -1.290 4.705 -11.403 1.00 95.25 182 VAL A O 1
ATOM 1413 N N . PHE A 1 183 ? -3.374 4.247 -10.729 1.00 96.44 183 PHE A N 1
ATOM 1414 C CA . PHE A 1 183 ? -3.101 4.427 -9.311 1.00 96.44 183 PHE A CA 1
ATOM 1415 C C . PHE A 1 183 ? -2.539 3.106 -8.792 1.00 96.44 183 PHE A C 1
ATOM 1417 O O . PHE A 1 183 ? -3.202 2.076 -8.867 1.00 96.44 183 PHE A O 1
ATOM 1424 N N . ARG A 1 184 ? -1.287 3.114 -8.351 1.00 96.50 184 ARG A N 1
ATOM 1425 C CA . ARG A 1 184 ? -0.559 1.921 -7.916 1.00 96.50 184 ARG A CA 1
ATOM 1426 C C . ARG A 1 184 ? -0.706 1.711 -6.424 1.00 96.50 184 ARG A C 1
ATOM 1428 O O . ARG A 1 184 ? -0.961 2.670 -5.694 1.00 96.50 184 ARG A O 1
ATOM 1435 N N . HIS A 1 185 ? -0.484 0.482 -5.982 1.00 97.56 185 HIS A N 1
ATOM 1436 C CA . HIS A 1 185 ? -0.233 0.231 -4.567 1.00 97.56 185 HIS A CA 1
ATOM 1437 C C . HIS A 1 185 ? 1.155 0.757 -4.164 1.00 97.56 185 HIS A C 1
ATOM 1439 O O . HIS A 1 185 ? 1.307 1.302 -3.073 1.00 97.56 185 HIS A O 1
ATOM 1445 N N . GLY A 1 186 ? 2.146 0.627 -5.054 1.00 95.38 186 GLY A N 1
ATOM 1446 C CA . GLY A 1 186 ? 3.531 1.077 -4.872 1.00 95.38 186 GLY A CA 1
ATOM 1447 C C . GLY A 1 186 ? 4.417 -0.001 -4.254 1.00 95.38 186 GLY A C 1
ATOM 1448 O O . GLY A 1 186 ? 5.518 -0.241 -4.728 1.00 95.38 186 GLY A O 1
ATOM 1449 N N . ASP A 1 187 ? 3.873 -0.734 -3.282 1.00 94.94 187 ASP A N 1
ATOM 1450 C CA . ASP A 1 187 ? 4.554 -1.856 -2.631 1.00 94.94 187 ASP A CA 1
ATOM 1451 C C . ASP A 1 187 ? 3.725 -3.153 -2.683 1.00 94.94 187 ASP A C 1
ATOM 1453 O O . ASP A 1 187 ? 3.307 -3.717 -1.663 1.00 94.94 187 ASP A O 1
ATOM 1457 N N . TYR A 1 188 ? 3.359 -3.591 -3.888 1.00 97.31 188 TYR A N 1
ATOM 1458 C CA . TYR A 1 188 ? 2.453 -4.726 -4.065 1.00 97.31 188 TYR A CA 1
ATOM 1459 C C . TYR A 1 188 ? 3.164 -6.081 -3.933 1.00 97.31 188 TYR A C 1
ATOM 1461 O O . TYR A 1 188 ? 3.394 -6.792 -4.907 1.00 97.31 188 TYR A O 1
ATOM 1469 N N . SER A 1 189 ? 3.508 -6.475 -2.707 1.00 95.62 189 SER A N 1
ATOM 1470 C CA . SER A 1 189 ? 4.240 -7.723 -2.453 1.00 95.62 189 SER A CA 1
ATOM 1471 C C . SER A 1 189 ? 3.662 -8.533 -1.282 1.00 95.62 189 SER A C 1
ATOM 1473 O O . SER A 1 189 ? 2.932 -7.983 -0.453 1.00 95.62 189 SER A O 1
ATOM 1475 N N . PRO A 1 190 ? 4.013 -9.831 -1.130 1.00 96.75 190 PRO A N 1
ATOM 1476 C CA . PRO A 1 190 ? 3.511 -10.684 -0.045 1.00 96.75 190 PRO A CA 1
ATOM 1477 C C . PRO A 1 190 ? 3.718 -10.152 1.382 1.00 96.75 190 PRO A C 1
ATOM 1479 O O . PRO A 1 190 ? 3.129 -10.677 2.327 1.00 96.75 190 PRO A O 1
ATOM 1482 N N . ARG A 1 191 ? 4.561 -9.128 1.581 1.00 95.00 191 ARG A N 1
ATOM 1483 C CA . ARG A 1 191 ? 4.731 -8.469 2.888 1.00 95.00 191 ARG A CA 1
ATOM 1484 C C . ARG A 1 191 ? 3.522 -7.633 3.305 1.00 95.00 191 ARG A C 1
ATOM 1486 O O . ARG A 1 191 ? 3.309 -7.458 4.498 1.00 95.00 191 ARG A O 1
ATOM 1493 N N . ASN A 1 192 ? 2.730 -7.215 2.324 1.00 96.75 192 ASN A N 1
ATOM 1494 C CA . ASN A 1 192 ? 1.549 -6.374 2.474 1.00 96.75 192 ASN A CA 1
ATOM 1495 C C . ASN A 1 192 ? 0.251 -7.150 2.221 1.00 96.75 192 ASN A C 1
ATOM 1497 O O . ASN A 1 192 ? -0.832 -6.577 2.139 1.00 96.75 192 ASN A O 1
ATOM 1501 N N . TRP A 1 193 ? 0.343 -8.476 2.103 1.00 97.94 193 TRP A N 1
ATOM 1502 C CA . TRP A 1 193 ? -0.803 -9.360 1.944 1.00 97.94 193 TRP A CA 1
ATOM 1503 C C . TRP A 1 193 ? -1.069 -10.096 3.251 1.00 97.94 193 TRP A C 1
ATOM 1505 O O . TRP A 1 193 ? -0.163 -10.718 3.807 1.00 97.94 193 TRP A O 1
ATOM 1515 N N . LEU A 1 194 ? -2.312 -10.076 3.721 1.00 97.81 194 LEU A N 1
ATOM 1516 C CA . LEU A 1 194 ? -2.777 -10.875 4.851 1.00 97.81 194 LEU A CA 1
ATOM 1517 C C . LEU A 1 194 ? -3.587 -12.065 4.340 1.00 97.81 194 LEU A C 1
ATOM 1519 O O . LEU A 1 194 ? -4.574 -11.883 3.631 1.00 97.81 194 LEU A O 1
ATOM 1523 N N . TRP A 1 195 ? -3.200 -13.279 4.729 1.00 97.75 195 TRP A N 1
ATOM 1524 C CA . TRP A 1 195 ? -3.959 -14.497 4.451 1.00 97.75 195 TRP A CA 1
ATOM 1525 C C . TRP A 1 195 ? -4.646 -15.010 5.714 1.00 97.75 195 TRP A C 1
ATOM 1527 O O . TRP A 1 195 ? -3.999 -15.262 6.735 1.00 97.75 195 TRP A O 1
ATOM 1537 N N . CYS A 1 196 ? -5.962 -15.189 5.642 1.00 96.38 196 CYS A N 1
ATOM 1538 C CA . CYS A 1 196 ? -6.756 -15.853 6.668 1.00 96.38 196 CYS A CA 1
ATOM 1539 C C . CYS A 1 196 ? -7.208 -17.220 6.145 1.00 96.38 196 CYS A C 1
ATOM 1541 O O . CYS A 1 196 ? -8.145 -17.294 5.352 1.00 96.38 196 CYS A O 1
ATOM 1543 N N . SER A 1 197 ? -6.567 -18.297 6.606 1.00 93.31 197 SER A N 1
ATOM 1544 C CA . SER A 1 197 ? -6.871 -19.671 6.179 1.00 93.31 197 SER A CA 1
ATOM 1545 C C . SER A 1 197 ? -8.298 -20.100 6.536 1.00 93.31 197 SER A C 1
ATOM 1547 O O . SER A 1 197 ? -8.995 -20.659 5.692 1.00 93.31 197 SER A O 1
ATOM 1549 N N . GLU A 1 198 ? -8.776 -19.751 7.736 1.00 93.25 198 GLU A N 1
ATOM 1550 C CA . GLU A 1 198 ? -10.129 -20.073 8.226 1.00 93.25 198 GLU A CA 1
ATOM 1551 C C . GLU A 1 198 ? -11.241 -19.563 7.300 1.00 93.25 198 GLU A C 1
ATOM 1553 O O . GLU A 1 198 ? -12.244 -20.241 7.095 1.00 93.25 198 GLU A O 1
ATOM 1558 N N . SER A 1 199 ? -11.052 -18.374 6.721 1.00 93.75 199 SER A N 1
ATOM 1559 C CA . SER A 1 199 ? -12.007 -17.761 5.788 1.00 93.75 199 SER A CA 1
ATOM 1560 C C . SER A 1 199 ? -11.564 -17.837 4.326 1.00 93.75 199 SER A C 1
ATOM 1562 O O . SER A 1 199 ? -12.282 -17.366 3.446 1.00 93.75 199 SER A O 1
ATOM 1564 N N . SER A 1 200 ? -10.393 -18.426 4.056 1.00 93.94 200 SER A N 1
ATOM 1565 C CA . SER A 1 200 ? -9.743 -18.458 2.740 1.00 93.94 200 SER A CA 1
ATOM 1566 C C . SER A 1 200 ? -9.730 -17.088 2.044 1.00 93.94 200 SER A C 1
ATOM 1568 O O . SER A 1 200 ? -10.028 -16.985 0.846 1.00 93.94 200 SER A O 1
ATOM 1570 N N . ARG A 1 201 ? -9.420 -16.033 2.809 1.00 95.19 201 ARG A N 1
ATOM 1571 C CA . ARG A 1 201 ? -9.491 -14.634 2.368 1.00 95.19 201 ARG A CA 1
ATOM 1572 C C . ARG A 1 201 ? -8.119 -13.972 2.354 1.00 95.19 201 ARG A C 1
ATOM 1574 O O . ARG A 1 201 ? -7.355 -14.095 3.311 1.00 95.19 201 ARG A O 1
ATOM 1581 N N . LEU A 1 202 ? -7.870 -13.235 1.274 1.00 97.75 202 LEU A N 1
ATOM 1582 C CA . LEU A 1 202 ? -6.752 -12.313 1.124 1.00 97.75 202 LEU A CA 1
ATOM 1583 C C . LEU A 1 202 ? -7.204 -10.897 1.501 1.00 97.75 202 LEU A C 1
ATOM 1585 O O . LEU A 1 202 ? -8.309 -10.493 1.140 1.00 97.75 202 LEU A O 1
ATOM 1589 N N . SER A 1 203 ? -6.346 -10.146 2.176 1.00 98.06 203 SER A N 1
ATOM 1590 C CA . SER A 1 203 ? -6.527 -8.712 2.396 1.00 98.06 203 SER A CA 1
ATOM 1591 C C . SER A 1 203 ? -5.222 -7.960 2.124 1.00 98.06 203 SER A C 1
ATOM 1593 O O . SER A 1 203 ? -4.141 -8.537 2.235 1.00 98.06 203 SER A O 1
ATOM 1595 N N . LEU A 1 204 ? -5.326 -6.682 1.772 1.00 97.94 204 LEU A N 1
ATOM 1596 C CA . LEU A 1 204 ? -4.220 -5.796 1.417 1.00 97.94 204 LEU A CA 1
ATOM 1597 C C . LEU A 1 204 ? -4.039 -4.722 2.494 1.00 97.94 204 LEU A C 1
ATOM 1599 O O . LEU A 1 204 ? -5.026 -4.186 3.002 1.00 97.94 204 LEU A O 1
ATOM 1603 N N . ILE A 1 205 ? -2.794 -4.430 2.854 1.00 97.25 205 ILE A N 1
ATOM 1604 C CA . ILE A 1 205 ? -2.423 -3.426 3.859 1.00 97.25 205 ILE A CA 1
ATOM 1605 C C . ILE A 1 205 ? -1.276 -2.550 3.348 1.00 97.25 205 ILE A C 1
ATOM 1607 O O . ILE A 1 205 ? -0.615 -2.918 2.390 1.00 97.25 205 ILE A O 1
ATOM 1611 N N . ASP A 1 206 ? -1.007 -1.459 4.065 1.00 95.44 206 ASP A N 1
ATOM 1612 C CA . ASP A 1 206 ? 0.143 -0.566 3.871 1.00 95.44 206 ASP A CA 1
ATOM 1613 C C . ASP A 1 206 ? 0.177 0.172 2.523 1.00 95.44 206 ASP A C 1
ATOM 1615 O O . ASP A 1 206 ? 0.811 -0.243 1.558 1.00 95.44 206 ASP A O 1
ATOM 1619 N N . PHE A 1 207 ? -0.496 1.323 2.482 1.00 96.94 207 PHE A N 1
ATOM 1620 C CA . PHE A 1 207 ? -0.670 2.123 1.268 1.00 96.94 207 PHE A CA 1
ATOM 1621 C C . PHE A 1 207 ? 0.275 3.333 1.191 1.00 96.94 207 PHE A C 1
ATOM 1623 O O . PHE A 1 207 ? 0.005 4.294 0.472 1.00 96.94 207 PHE A O 1
ATOM 1630 N N . GLU A 1 208 ? 1.364 3.336 1.960 1.00 95.06 208 GLU A N 1
ATOM 1631 C CA . GLU A 1 208 ? 2.267 4.491 2.078 1.00 95.06 208 GLU A CA 1
ATOM 1632 C C . GLU A 1 208 ? 2.931 4.886 0.751 1.00 95.06 208 GLU A C 1
ATOM 1634 O O . GLU A 1 208 ? 3.180 6.066 0.504 1.00 95.06 208 GLU A O 1
ATOM 1639 N N . GLU A 1 209 ? 3.149 3.911 -0.130 1.00 95.06 209 GLU A N 1
ATOM 1640 C CA . GLU A 1 209 ? 3.748 4.110 -1.454 1.00 95.06 209 GLU A CA 1
ATOM 1641 C C . GLU A 1 209 ? 2.704 4.275 -2.573 1.00 95.06 209 GLU A C 1
ATOM 1643 O O . GLU A 1 209 ? 3.052 4.382 -3.751 1.00 95.06 209 GLU A O 1
ATOM 1648 N N 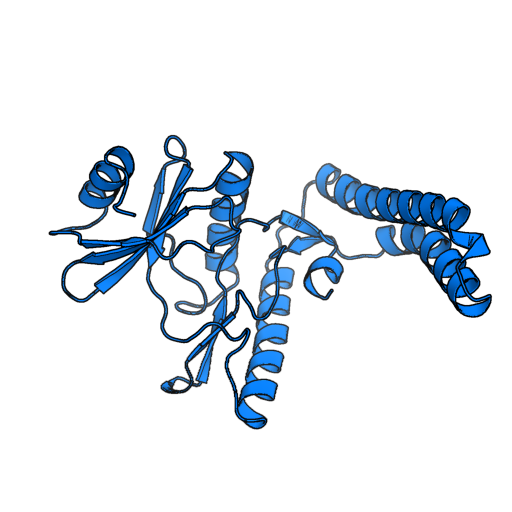. SER A 1 210 ? 1.413 4.332 -2.227 1.00 96.12 210 SER A N 1
ATOM 1649 C CA . SER A 1 210 ? 0.347 4.431 -3.220 1.00 96.12 210 SER A CA 1
ATOM 1650 C C . SER A 1 210 ? 0.375 5.774 -3.941 1.00 96.12 210 SER A C 1
ATOM 1652 O O . SER A 1 210 ? 0.243 6.849 -3.351 1.00 96.12 210 SER A O 1
ATOM 1654 N N . ALA A 1 211 ? 0.540 5.708 -5.258 1.00 94.75 211 ALA A N 1
ATOM 1655 C CA . ALA A 1 211 ? 0.634 6.869 -6.123 1.00 94.75 211 ALA A CA 1
ATOM 1656 C C . ALA A 1 211 ? 0.347 6.489 -7.575 1.00 94.75 211 ALA A C 1
ATOM 1658 O O . ALA A 1 211 ? 0.446 5.333 -7.984 1.00 94.75 211 ALA A O 1
ATOM 1659 N N . HIS A 1 212 ? 0.065 7.489 -8.407 1.00 94.38 212 HIS A N 1
ATOM 1660 C CA . HIS A 1 212 ? 0.016 7.256 -9.844 1.00 94.38 212 HIS A CA 1
ATOM 1661 C C . HIS A 1 212 ? 1.394 6.849 -10.386 1.00 94.38 212 HIS A C 1
ATOM 1663 O O . HIS A 1 212 ? 2.424 7.394 -9.983 1.00 94.38 212 HIS A O 1
ATOM 1669 N N . GLY A 1 213 ? 1.410 5.903 -11.314 1.00 92.56 213 GLY A N 1
ATOM 1670 C CA . GLY A 1 213 ? 2.591 5.494 -12.072 1.00 92.56 213 GLY A CA 1
ATOM 1671 C C . GLY A 1 213 ? 2.237 4.399 -13.063 1.00 92.56 213 GLY A C 1
ATOM 1672 O O . GLY A 1 213 ? 1.061 4.168 -13.341 1.00 92.56 213 GLY A O 1
ATOM 1673 N N . THR A 1 214 ? 3.235 3.759 -13.648 1.00 91.69 214 THR A N 1
ATOM 1674 C CA . THR A 1 214 ? 3.004 2.714 -14.646 1.00 91.69 214 THR A CA 1
ATOM 1675 C C . THR A 1 214 ? 2.548 1.418 -13.979 1.00 91.69 214 THR A C 1
ATOM 1677 O O . THR A 1 214 ? 3.089 1.009 -12.958 1.00 91.69 214 THR A O 1
ATOM 1680 N N . ALA A 1 215 ? 1.551 0.739 -14.553 1.00 92.56 215 ALA A N 1
ATOM 1681 C CA . ALA A 1 215 ? 0.979 -0.464 -13.933 1.00 92.56 215 ALA A CA 1
ATOM 1682 C C . ALA A 1 215 ? 2.000 -1.593 -13.719 1.00 92.56 215 ALA A C 1
ATOM 1684 O O . ALA A 1 215 ? 1.841 -2.405 -12.812 1.00 92.56 215 ALA A O 1
ATOM 1685 N N . VAL A 1 216 ? 3.049 -1.634 -14.547 1.00 90.38 216 VAL A N 1
ATOM 1686 C CA . VAL A 1 216 ? 4.109 -2.645 -14.464 1.00 90.38 216 VAL A CA 1
ATOM 1687 C C . VAL A 1 216 ? 4.937 -2.535 -13.181 1.00 90.38 216 VAL A C 1
ATOM 1689 O O . VAL A 1 216 ? 5.477 -3.540 -12.739 1.00 90.38 216 VAL A O 1
ATOM 1692 N N . GLU A 1 217 ? 4.992 -1.363 -12.540 1.00 90.56 217 GLU A N 1
ATOM 1693 C CA . GLU A 1 217 ? 5.734 -1.180 -11.284 1.00 90.56 217 GLU A CA 1
ATOM 1694 C C . GLU A 1 217 ? 5.134 -1.982 -10.114 1.00 90.56 217 GLU A C 1
ATOM 1696 O O . GLU A 1 217 ? 5.878 -2.383 -9.230 1.00 90.56 217 GLU A O 1
ATOM 1701 N N . ASP A 1 218 ? 3.828 -2.284 -10.119 1.00 94.94 218 ASP A N 1
ATOM 1702 C CA . ASP A 1 218 ? 3.201 -3.170 -9.114 1.00 94.94 218 ASP A CA 1
ATOM 1703 C C . ASP A 1 218 ? 3.360 -4.673 -9.446 1.00 94.94 218 ASP A C 1
ATOM 1705 O O . ASP A 1 218 ? 2.904 -5.532 -8.690 1.00 94.94 218 ASP A O 1
ATOM 1709 N N . LEU A 1 219 ? 3.942 -5.009 -10.603 1.00 88.50 219 LEU A N 1
ATOM 1710 C CA . LEU A 1 219 ? 4.167 -6.390 -11.055 1.00 88.50 219 LEU A CA 1
ATOM 1711 C C . LEU A 1 219 ? 5.626 -6.844 -10.897 1.00 88.50 219 LEU A C 1
ATOM 1713 O O . LEU A 1 219 ? 5.938 -7.980 -11.265 1.00 88.50 219 LEU A O 1
ATOM 1717 N N . ALA A 1 220 ? 6.496 -5.949 -10.428 1.00 70.88 220 ALA A N 1
ATOM 1718 C CA . ALA A 1 220 ? 7.939 -6.144 -10.336 1.00 70.88 220 ALA A CA 1
ATOM 1719 C C . ALA A 1 220 ? 8.372 -6.976 -9.117 1.00 70.88 220 ALA A C 1
ATOM 1721 O O . ALA A 1 220 ? 7.673 -6.959 -8.077 1.00 70.88 220 ALA A O 1
#

Secondary structure (DSSP, 8-state):
-PPPHHHHHHHHHHSSS-EEEEE---TT-SSEEEEEEETTEEEEEEE-SSHHHHHHHHHHHHHHHHHS-TTSS--EEEEETTTTEEEEE---SEESTT----HHHHHHHHHHHHHHHHHHHHTPPPPPHHHHHHHHHHHHHHHHHHHHHHHHHGGGS-HHHHHHHHHHHHHHHHHHHHSPEEEE-SS-SGGGEEEETTTTEEEE---TT-EEEEGGGGG-

Radius of gyration: 20.38 Å; chains: 1; bounding box: 49×43×54 Å

Sequence (220 aa):
MTLPTDLEQWVSRCLDGPVSATDVSWDRGDSQVWRVTVGTRDAYVKRSPTSAAYSCEVHGYDHAARALATGEAPALLASDPSLRALLTSSLPGRVVRGYSLEVLDERRVHHLAGQFLRRWHDTTEPPPAQVRARARQSVTEQASEAQTYLEDLAAHLAPAEHRLLQRVTSELPDLAEALPVVFRHGDYSPRNWLWCSESSRLSLIDFEESAHGTAVEDLA

pLDDT: mean 92.48, std 5.86, range [62.62, 98.25]

Foldseek 3Di:
DADPPVVVVVVCVLDPADKDWDWPDDPPDLKTKIWIDGPHFIKMKIAHNDLLLLVQVVVLLVLCVQLDDPLQEWHFSDADSVRSMTITGDHDFDQQVVDDDDPVLVVLQVVVLVVSLVSSQVSFDDDDPVLLVVQLVVQLVVLVVLVVVLVVCVVVDDPVRSVVSVVCSVCR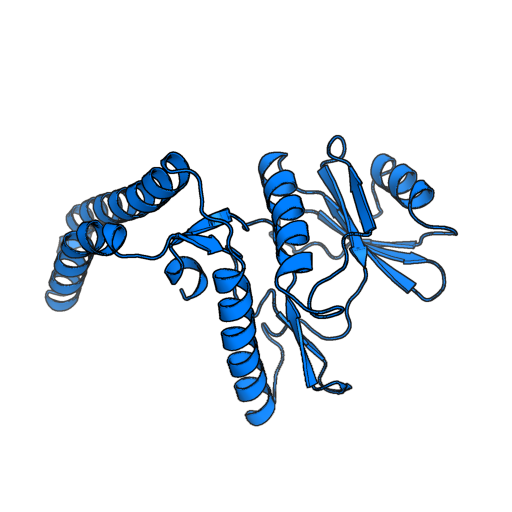SVVSVVFDWGFGLQAQDSRQWGADPVVSDIHGYDSSRTGIHGSCSNVD